Protein AF-A0A537TA65-F1 (afdb_monomer_lite)

Foldseek 3Di:
DDDDDDDDDPDPDDDPCPFKDWDDDPQFWIWMAGDCVPDVCRIDIDGDDGFDFDVVLLDDDPDDDDPVVSVVSVVVCVVVVSTDGDDDDDDPVNVVVVVVVVVVVVVVVVVVLQVLLCVLCVVQQQQLPVQFPDCPDQLNVVLLVVLLVPDLQLLVSLVSDDPPTPGDSVRSSVSSPGRSDPVSNVSD

pLDDT: mean 82.38, std 15.6, range [36.12, 97.69]

Sequence (188 aa):
MMETKRRREQRSMLPVHPDAAAIDIGATVHVAAVGPARDPQPVRSFGFEVRVVNARDAKHVPGRKTDVSDAAWLQRLHEFGLLRGSFRPQGAIAALRAYLRQRERLLDYAAAHIQHMQKALTQMNLQIHHVISDITGATGMRIIRAIVAGERDPDTLASYRDIRCHSSAETVRQALIGNYREEHLFAL

Structure (mmCIF, N/CA/C/O backbone):
data_AF-A0A537TA65-F1
#
_entry.id   AF-A0A537TA65-F1
#
loop_
_atom_site.group_PDB
_atom_site.id
_atom_site.type_symbol
_atom_site.label_atom_id
_atom_site.label_alt_id
_atom_site.label_comp_id
_atom_site.label_asym_id
_atom_site.label_entity_id
_atom_site.label_seq_id
_atom_site.pdbx_PDB_ins_code
_atom_site.Cartn_x
_atom_site.Cartn_y
_atom_site.Cartn_z
_atom_site.occupancy
_atom_site.B_iso_or_equiv
_atom_site.auth_seq_id
_atom_site.auth_comp_id
_atom_site.auth_asym_id
_atom_site.auth_atom_id
_atom_site.pdbx_PDB_model_num
ATOM 1 N N . MET A 1 1 ? -28.758 26.944 -30.317 1.00 37.81 1 MET A N 1
ATOM 2 C CA . MET A 1 1 ? -27.889 26.952 -31.513 1.00 37.81 1 MET A CA 1
ATOM 3 C C . MET A 1 1 ? -26.628 26.187 -31.134 1.00 37.81 1 MET A C 1
ATOM 5 O O . MET A 1 1 ? -25.892 26.651 -30.279 1.00 37.81 1 MET A O 1
ATOM 9 N N . MET A 1 2 ? -26.493 24.944 -31.601 1.00 36.12 2 MET A N 1
ATOM 10 C CA . MET A 1 2 ? -25.440 24.006 -31.190 1.00 36.12 2 MET A CA 1
ATOM 11 C C . MET A 1 2 ? -24.344 24.044 -32.262 1.00 36.12 2 MET A C 1
ATOM 13 O O . MET A 1 2 ? -24.599 23.667 -33.402 1.00 36.12 2 MET A O 1
ATOM 17 N N . GLU A 1 3 ? -23.162 24.563 -31.930 1.00 42.84 3 GLU A N 1
ATOM 18 C CA . GLU A 1 3 ? -22.017 24.614 -32.847 1.00 42.84 3 GLU A CA 1
ATOM 19 C C . GLU A 1 3 ? -21.351 23.238 -32.957 1.00 42.84 3 GLU A C 1
ATOM 21 O O . GLU A 1 3 ? -20.796 22.695 -31.999 1.00 42.84 3 GLU A O 1
ATOM 26 N N . THR A 1 4 ? -21.404 22.659 -34.154 1.00 47.84 4 THR A N 1
ATOM 27 C CA . THR A 1 4 ? -20.800 21.367 -34.474 1.00 47.84 4 THR A CA 1
ATOM 28 C C . THR A 1 4 ? -19.285 21.519 -34.641 1.00 47.84 4 THR A C 1
ATOM 30 O O . THR A 1 4 ? -18.796 22.222 -35.527 1.00 47.84 4 THR A O 1
ATOM 33 N N . LYS A 1 5 ? -18.518 20.830 -33.791 1.00 45.25 5 LYS A N 1
ATOM 34 C CA . LYS A 1 5 ? -17.046 20.809 -33.789 1.00 45.25 5 LYS A CA 1
ATOM 35 C C . LYS A 1 5 ? -16.511 20.282 -35.135 1.00 45.25 5 LYS A C 1
ATOM 37 O O . LYS A 1 5 ? -16.731 19.120 -35.474 1.00 45.25 5 LYS A O 1
ATOM 42 N N . ARG A 1 6 ? -15.791 21.116 -35.901 1.00 51.56 6 ARG A N 1
ATOM 43 C CA . ARG A 1 6 ? -15.151 20.729 -37.177 1.00 51.56 6 ARG A CA 1
ATOM 44 C C . ARG A 1 6 ? -14.187 19.550 -36.975 1.00 51.56 6 ARG A C 1
ATOM 46 O O . ARG A 1 6 ? -13.232 19.637 -36.203 1.00 51.56 6 ARG A O 1
ATOM 53 N N . ARG A 1 7 ? -14.437 18.452 -37.694 1.00 51.88 7 ARG A N 1
ATOM 54 C CA . ARG A 1 7 ? -13.609 17.238 -37.716 1.00 51.88 7 ARG A CA 1
ATOM 55 C C . ARG A 1 7 ? -12.316 17.537 -38.483 1.00 51.88 7 ARG A C 1
ATOM 57 O O . ARG A 1 7 ? -12.364 17.966 -39.630 1.00 51.88 7 ARG A O 1
ATOM 64 N N . ARG A 1 8 ? -11.167 17.354 -37.829 1.00 50.38 8 ARG A N 1
ATOM 65 C CA . ARG A 1 8 ? -9.830 17.574 -38.404 1.00 50.38 8 ARG A CA 1
ATOM 66 C C . ARG A 1 8 ? -9.640 16.611 -39.585 1.00 50.38 8 ARG A C 1
ATOM 68 O O . ARG A 1 8 ? -9.726 15.402 -39.378 1.00 50.38 8 ARG A O 1
ATOM 75 N N . GLU A 1 9 ? -9.423 17.129 -40.794 1.00 54.44 9 GLU A N 1
ATOM 76 C CA . GLU A 1 9 ? -9.136 16.307 -41.978 1.00 54.44 9 GLU A CA 1
ATOM 77 C C . GLU A 1 9 ? -7.911 15.422 -41.714 1.00 54.44 9 GLU A C 1
ATOM 79 O O . GLU A 1 9 ? -6.836 15.901 -41.339 1.00 54.44 9 GLU A O 1
ATOM 84 N N . GLN A 1 10 ? -8.090 14.108 -41.868 1.00 54.47 10 GLN A N 1
ATOM 85 C CA . GLN A 1 10 ? -6.997 13.144 -41.840 1.00 54.47 10 GLN A CA 1
ATOM 86 C C . GLN A 1 10 ? -6.109 13.402 -43.057 1.00 54.47 10 GLN A C 1
ATOM 88 O O . GLN A 1 10 ? -6.478 13.082 -44.183 1.00 54.47 10 GLN A O 1
ATOM 93 N N . ARG A 1 11 ? -4.926 13.982 -42.834 1.00 51.28 11 ARG A N 1
ATOM 94 C CA . ARG A 1 11 ? -3.853 13.990 -43.836 1.00 51.28 11 ARG A CA 1
ATOM 95 C C . ARG A 1 11 ? -3.598 12.548 -44.286 1.00 51.28 11 ARG A C 1
ATOM 97 O O . ARG A 1 11 ? -3.323 11.700 -43.438 1.00 51.28 11 ARG A O 1
ATOM 104 N N . SER A 1 12 ? -3.658 12.277 -45.592 1.00 54.09 12 SER A N 1
ATOM 105 C CA . SER A 1 12 ? -3.231 10.990 -46.145 1.00 54.09 12 SER A CA 1
ATOM 106 C C . SER A 1 12 ? -1.741 10.811 -45.856 1.00 54.09 12 SER A C 1
ATOM 108 O O . SER A 1 12 ? -0.901 11.521 -46.414 1.00 54.09 12 SER A O 1
ATOM 110 N N . MET A 1 13 ? -1.406 9.901 -44.946 1.00 42.19 13 MET A N 1
ATOM 111 C CA . MET A 1 13 ? -0.021 9.519 -44.705 1.00 42.19 13 MET A CA 1
ATOM 112 C C . MET A 1 13 ? 0.405 8.585 -45.836 1.00 42.19 13 MET A C 1
ATOM 114 O O . MET A 1 13 ? -0.038 7.441 -45.895 1.00 42.19 13 MET A O 1
ATOM 118 N N . LEU A 1 14 ? 1.221 9.090 -46.762 1.00 42.22 14 LEU A N 1
ATOM 119 C CA . LEU A 1 14 ? 1.875 8.244 -47.757 1.00 42.22 14 LEU A CA 1
ATOM 120 C C . LEU A 1 14 ? 2.879 7.325 -47.032 1.00 42.22 14 LEU A C 1
ATOM 122 O O . LEU A 1 14 ? 3.618 7.819 -46.174 1.00 42.22 14 LEU A O 1
ATOM 126 N N . PRO A 1 15 ? 2.922 6.014 -47.333 1.00 47.75 15 PRO A N 1
ATOM 127 C CA . PRO A 1 15 ? 3.906 5.113 -46.744 1.00 47.75 15 PRO A CA 1
ATOM 128 C C . PRO A 1 15 ? 5.322 5.571 -47.113 1.00 47.75 15 PRO A C 1
ATOM 130 O O . PRO A 1 15 ? 5.649 5.676 -48.291 1.00 47.75 15 PRO A O 1
ATOM 133 N N . VAL A 1 16 ? 6.165 5.846 -46.114 1.00 55.44 16 VAL A N 1
ATOM 134 C CA . VAL A 1 16 ? 7.563 6.273 -46.333 1.00 55.44 16 VAL A CA 1
ATOM 135 C C . VAL A 1 16 ? 8.451 5.077 -46.709 1.00 55.44 16 VAL A C 1
ATOM 137 O O . VAL A 1 16 ? 9.369 5.208 -47.513 1.00 55.44 16 VAL A O 1
ATOM 140 N N . HIS A 1 17 ? 8.131 3.894 -46.176 1.00 56.12 17 HIS A N 1
ATOM 141 C CA . HIS A 1 17 ? 8.804 2.625 -46.460 1.00 56.12 17 HIS A CA 1
ATOM 142 C C . HIS A 1 17 ? 7.743 1.539 -46.708 1.00 56.12 17 HIS A C 1
ATOM 144 O O . HIS A 1 17 ? 7.329 0.867 -45.767 1.00 56.12 17 HIS A O 1
ATOM 150 N N . PRO A 1 18 ? 7.239 1.390 -47.947 1.00 63.00 18 PRO A N 1
ATOM 151 C CA . PRO A 1 18 ? 6.112 0.498 -48.246 1.00 63.00 18 PRO A CA 1
ATOM 152 C C . PRO A 1 18 ? 6.441 -0.992 -48.078 1.00 63.00 18 PRO A C 1
ATOM 154 O O . PRO A 1 18 ? 5.534 -1.807 -47.948 1.00 63.00 18 PRO A O 1
ATOM 157 N N . ASP A 1 19 ? 7.730 -1.340 -48.067 1.00 63.56 19 ASP A N 1
ATOM 158 C CA . ASP A 1 19 ? 8.202 -2.721 -48.190 1.00 63.56 19 ASP A CA 1
ATOM 159 C C . ASP A 1 19 ? 8.887 -3.279 -46.935 1.00 63.56 19 ASP A C 1
ATOM 161 O O . ASP A 1 19 ? 9.346 -4.422 -46.954 1.00 63.56 19 ASP A O 1
ATOM 165 N N . ALA A 1 20 ? 8.978 -2.498 -45.856 1.00 61.66 20 ALA A N 1
ATOM 166 C CA . ALA A 1 20 ? 9.664 -2.918 -44.641 1.00 61.66 20 ALA A CA 1
ATOM 167 C C . ALA A 1 20 ? 9.046 -2.298 -43.387 1.00 61.66 20 ALA A C 1
ATOM 169 O O . ALA A 1 20 ? 8.711 -1.114 -43.357 1.00 61.66 20 ALA A O 1
ATOM 170 N N . ALA A 1 21 ? 8.964 -3.097 -42.326 1.00 64.19 21 ALA A N 1
ATOM 171 C CA . ALA A 1 21 ? 8.620 -2.640 -40.986 1.00 64.19 21 ALA A CA 1
ATOM 172 C C . ALA A 1 21 ? 9.654 -3.166 -39.990 1.00 64.19 21 ALA A C 1
ATOM 174 O O . ALA A 1 21 ? 10.141 -4.287 -40.136 1.00 64.19 21 ALA A O 1
ATOM 175 N N . ALA A 1 22 ? 9.974 -2.371 -38.971 1.00 64.94 22 ALA A N 1
ATOM 176 C CA . ALA A 1 22 ? 10.833 -2.799 -37.878 1.00 64.94 22 ALA A CA 1
ATOM 177 C C . ALA A 1 22 ? 10.206 -2.447 -36.529 1.00 64.94 22 ALA A C 1
ATOM 179 O O . ALA A 1 22 ? 9.602 -1.384 -36.381 1.00 64.94 22 ALA A O 1
ATOM 180 N N . ILE A 1 23 ? 10.364 -3.340 -35.555 1.00 64.31 23 ILE A N 1
ATOM 181 C CA . ILE A 1 23 ? 9.979 -3.111 -34.160 1.00 64.31 23 ILE A CA 1
ATOM 182 C C . ILE A 1 23 ? 11.187 -3.325 -33.250 1.00 64.31 23 ILE A C 1
ATOM 184 O O . ILE A 1 23 ? 11.981 -4.240 -33.473 1.00 64.31 23 ILE A O 1
ATOM 188 N N . ASP A 1 24 ? 11.315 -2.489 -32.222 1.00 69.31 24 ASP A N 1
ATOM 189 C CA . ASP A 1 24 ? 12.241 -2.728 -31.115 1.00 69.31 24 ASP A CA 1
ATOM 190 C C . ASP A 1 24 ? 11.595 -3.695 -30.113 1.00 69.31 24 ASP A C 1
ATOM 192 O O . ASP A 1 24 ? 10.456 -3.502 -29.680 1.00 69.31 24 ASP A O 1
ATOM 196 N N . ILE A 1 25 ? 12.322 -4.747 -29.746 1.00 66.19 25 ILE A N 1
ATOM 197 C CA . ILE A 1 25 ? 11.909 -5.737 -28.757 1.00 66.19 25 ILE A CA 1
ATOM 198 C C . ILE A 1 25 ? 12.800 -5.578 -27.533 1.00 66.19 25 ILE A C 1
ATOM 200 O O . ILE A 1 25 ? 13.983 -5.921 -27.538 1.00 66.19 25 ILE A O 1
ATOM 204 N N . GLY A 1 26 ? 12.200 -5.067 -26.457 1.00 60.22 26 GLY A N 1
ATOM 205 C CA . GLY A 1 26 ? 12.819 -5.026 -25.133 1.00 60.22 26 GLY A CA 1
ATOM 206 C C . GLY A 1 26 ? 14.055 -4.130 -25.022 1.00 60.22 26 GLY A C 1
ATOM 207 O O . GLY A 1 26 ? 14.772 -4.248 -24.022 1.00 60.22 26 GLY A O 1
ATOM 208 N N . ALA A 1 27 ? 14.291 -3.244 -25.998 1.00 64.06 27 ALA A N 1
ATOM 209 C CA . ALA A 1 27 ? 15.514 -2.462 -26.131 1.00 64.06 27 ALA A CA 1
ATOM 210 C C . ALA A 1 27 ? 16.767 -3.351 -26.181 1.00 64.06 27 ALA A C 1
ATOM 212 O O . ALA A 1 27 ? 17.760 -3.059 -25.518 1.00 64.06 27 ALA A O 1
ATOM 213 N N . THR A 1 28 ? 16.708 -4.480 -26.889 1.00 62.91 28 THR A N 1
ATOM 214 C CA . THR A 1 28 ? 17.860 -5.383 -27.091 1.00 62.91 28 THR A CA 1
ATOM 215 C C . THR A 1 28 ? 17.943 -5.944 -28.507 1.00 62.91 28 THR A C 1
ATOM 217 O O . THR A 1 28 ? 19.023 -6.348 -28.944 1.00 62.91 28 THR A O 1
ATOM 220 N N . VAL A 1 29 ? 16.828 -5.969 -29.238 1.00 71.19 29 VAL A N 1
ATOM 221 C CA . VAL A 1 29 ? 16.737 -6.563 -30.572 1.00 71.19 29 VAL A CA 1
ATOM 222 C C . VAL A 1 29 ? 15.818 -5.709 -31.434 1.00 71.19 29 VAL A C 1
ATOM 224 O O . VAL A 1 29 ? 14.683 -5.465 -31.042 1.00 71.19 29 VAL A O 1
ATOM 227 N N . HIS A 1 30 ? 16.258 -5.329 -32.634 1.00 71.88 30 HIS A N 1
ATOM 228 C CA . HIS A 1 30 ? 15.309 -4.917 -33.670 1.00 71.88 30 HIS A CA 1
ATOM 229 C C . HIS A 1 30 ? 14.911 -6.134 -34.490 1.00 71.88 30 HIS A C 1
ATOM 231 O O . HIS A 1 30 ? 15.767 -6.911 -34.918 1.00 71.88 30 HIS A O 1
ATOM 237 N N . VAL A 1 31 ? 13.619 -6.285 -34.744 1.00 76.50 31 VAL A N 1
ATOM 238 C CA . VAL A 1 31 ? 13.113 -7.266 -35.701 1.00 76.50 31 VAL A CA 1
ATOM 239 C C . VAL A 1 31 ? 12.604 -6.511 -36.908 1.00 76.50 31 VAL A C 1
ATOM 241 O O . VAL A 1 31 ? 11.714 -5.676 -36.768 1.00 76.50 31 VAL A O 1
ATOM 244 N N . ALA A 1 32 ? 13.180 -6.795 -38.074 1.00 80.88 32 ALA A N 1
ATOM 245 C CA . ALA A 1 32 ? 12.719 -6.256 -39.344 1.00 80.88 32 ALA A CA 1
ATOM 246 C C . ALA A 1 32 ? 11.992 -7.345 -40.133 1.00 80.88 32 ALA A C 1
ATOM 248 O O . ALA A 1 32 ? 12.423 -8.503 -40.148 1.00 80.88 32 ALA A O 1
ATOM 249 N N . ALA A 1 33 ? 10.898 -6.958 -40.783 1.00 77.94 33 ALA A N 1
ATOM 250 C CA . ALA A 1 33 ? 10.099 -7.828 -41.624 1.00 77.94 33 ALA A CA 1
ATOM 251 C C . ALA A 1 33 ? 9.898 -7.221 -43.016 1.00 77.94 33 ALA A C 1
ATOM 253 O O . ALA A 1 33 ? 9.663 -6.017 -43.150 1.00 77.94 33 ALA A O 1
ATOM 254 N N . VAL A 1 34 ? 9.957 -8.078 -44.032 1.00 81.38 34 VAL A N 1
ATOM 255 C CA . VAL A 1 34 ? 9.630 -7.777 -45.432 1.00 81.38 34 VAL A CA 1
ATOM 256 C C . VAL A 1 34 ? 8.565 -8.751 -45.939 1.00 81.38 34 VAL A C 1
ATOM 258 O O . VAL A 1 34 ? 8.240 -9.743 -45.284 1.00 81.38 34 VAL A O 1
ATOM 261 N N . GLY A 1 35 ? 8.001 -8.480 -47.118 1.00 77.69 35 GLY A N 1
ATOM 262 C CA . GLY A 1 35 ? 7.026 -9.376 -47.744 1.00 77.69 35 GLY A CA 1
ATOM 263 C C . GLY A 1 35 ? 7.585 -10.798 -47.961 1.00 77.69 35 GLY A C 1
ATOM 264 O O . GLY A 1 35 ? 8.709 -10.918 -48.446 1.00 77.69 35 GLY A O 1
ATOM 265 N N . PRO A 1 36 ? 6.816 -11.877 -47.704 1.00 77.62 36 PRO A N 1
ATOM 266 C CA . PRO A 1 36 ? 7.273 -13.268 -47.865 1.00 77.62 36 PRO A CA 1
ATOM 267 C C . PRO A 1 36 ? 7.758 -13.636 -49.273 1.00 77.62 36 PRO A C 1
ATOM 269 O O . PRO A 1 36 ? 8.545 -14.557 -49.441 1.00 77.62 36 PRO A O 1
ATOM 272 N N . ALA A 1 37 ? 7.295 -12.912 -50.294 1.00 82.38 37 ALA A N 1
ATOM 273 C CA . ALA A 1 37 ? 7.737 -13.089 -51.675 1.00 82.38 37 ALA A CA 1
ATOM 274 C C . ALA A 1 37 ? 9.107 -12.446 -51.971 1.00 82.38 37 ALA A C 1
ATOM 276 O O . ALA A 1 37 ? 9.642 -12.632 -53.060 1.00 82.38 37 ALA A O 1
ATOM 277 N N . ARG A 1 38 ? 9.648 -11.644 -51.044 1.00 78.25 38 ARG A N 1
ATOM 278 C CA . ARG A 1 38 ? 10.867 -10.848 -51.248 1.00 78.25 38 ARG A CA 1
ATOM 279 C C . ARG A 1 38 ? 12.114 -11.482 -50.639 1.00 78.25 38 ARG A C 1
ATOM 281 O O . ARG A 1 38 ? 13.199 -11.245 -51.156 1.00 78.25 38 ARG A O 1
ATOM 288 N N . ASP A 1 39 ? 11.971 -12.259 -49.568 1.00 80.31 39 ASP A N 1
ATOM 289 C CA . ASP A 1 39 ? 13.090 -12.924 -48.898 1.00 80.31 39 ASP A CA 1
ATOM 290 C C . ASP A 1 39 ? 12.637 -14.291 -48.346 1.00 80.31 39 ASP A C 1
ATOM 292 O O . ASP A 1 39 ? 11.563 -14.361 -47.739 1.00 80.31 39 ASP A O 1
ATOM 296 N N . PRO A 1 40 ? 13.416 -15.376 -48.537 1.00 80.56 40 PRO A N 1
ATOM 297 C CA . PRO A 1 40 ? 13.116 -16.693 -47.967 1.00 80.56 40 PRO A CA 1
ATOM 298 C C . PRO A 1 40 ? 13.129 -16.714 -46.428 1.00 80.56 40 PRO A C 1
ATOM 300 O O . PRO A 1 40 ? 12.514 -17.591 -45.822 1.00 80.56 40 PRO A O 1
ATOM 303 N N . GLN A 1 41 ? 13.785 -15.745 -45.786 1.00 82.88 41 GLN A N 1
ATOM 304 C CA . GLN A 1 41 ? 13.719 -15.467 -44.356 1.00 82.88 41 GLN A CA 1
ATOM 305 C C . GLN A 1 41 ? 13.119 -14.063 -44.127 1.00 82.88 41 GLN A C 1
ATOM 307 O O . GLN A 1 41 ? 13.829 -13.109 -43.800 1.00 82.88 41 GLN A O 1
ATOM 312 N N . PRO A 1 42 ? 11.788 -13.918 -44.255 1.00 81.75 42 PRO A N 1
ATOM 313 C CA . PRO A 1 42 ? 11.121 -12.616 -44.306 1.00 81.75 42 PRO A CA 1
ATOM 314 C C . PRO A 1 42 ? 11.119 -11.851 -42.981 1.00 81.75 42 PRO A C 1
ATOM 316 O O . PRO A 1 42 ? 10.775 -10.674 -42.970 1.00 81.75 42 PRO A O 1
ATOM 319 N N . VAL A 1 43 ? 11.495 -12.493 -41.870 1.00 83.88 43 VAL A N 1
ATOM 320 C CA . VAL A 1 43 ? 11.625 -11.873 -40.547 1.00 83.88 43 VAL A CA 1
ATOM 321 C C . VAL A 1 43 ? 13.020 -12.158 -40.010 1.00 83.88 43 VAL A C 1
ATOM 323 O O . VAL A 1 43 ? 13.420 -13.318 -39.892 1.00 83.88 43 VAL A O 1
ATOM 326 N N . ARG A 1 44 ? 13.761 -11.103 -39.665 1.00 81.06 44 ARG A N 1
ATOM 327 C CA . ARG A 1 44 ? 15.141 -11.206 -39.178 1.00 81.06 44 ARG A CA 1
ATOM 328 C C . ARG A 1 44 ? 15.346 -10.357 -37.933 1.00 81.06 44 ARG A C 1
ATOM 330 O O . ARG A 1 44 ? 14.870 -9.226 -37.850 1.00 81.06 44 ARG A O 1
ATOM 337 N N . SER A 1 45 ? 16.077 -10.915 -36.973 1.00 79.75 45 SER A N 1
ATOM 338 C CA . SER A 1 45 ? 16.488 -10.232 -35.748 1.00 79.75 45 SER A CA 1
ATOM 339 C C . SER A 1 45 ? 17.898 -9.673 -35.886 1.00 79.75 45 SER A C 1
ATOM 341 O O . SER A 1 45 ? 18.815 -10.389 -36.291 1.00 79.75 45 SER A O 1
ATOM 343 N N . PHE A 1 46 ? 18.080 -8.431 -35.459 1.00 76.81 46 PHE A N 1
ATOM 344 C CA . PHE A 1 46 ? 19.369 -7.761 -35.375 1.00 76.81 46 PHE A CA 1
ATOM 345 C C . PHE A 1 46 ? 19.621 -7.412 -33.910 1.00 76.81 46 PHE A C 1
ATOM 347 O O . PHE A 1 46 ? 18.881 -6.628 -33.309 1.00 76.81 46 PHE A O 1
ATOM 354 N N . GLY A 1 47 ? 20.621 -8.063 -33.316 1.00 71.06 47 GLY A N 1
ATOM 355 C CA . GLY A 1 47 ? 21.052 -7.775 -31.953 1.00 71.06 47 GLY A CA 1
ATOM 356 C C . GLY A 1 47 ? 21.901 -6.509 -31.910 1.00 71.06 47 GLY A C 1
ATOM 357 O O . GLY A 1 47 ? 22.684 -6.257 -32.825 1.00 71.06 47 GLY A O 1
ATOM 358 N N . PHE A 1 48 ? 21.770 -5.739 -30.832 1.00 72.31 48 PHE A N 1
ATOM 359 C CA . PHE A 1 48 ? 22.601 -4.564 -30.576 1.00 72.31 48 PHE A CA 1
ATOM 360 C C . PHE A 1 48 ? 23.097 -4.573 -29.134 1.00 72.31 48 PHE A C 1
ATOM 362 O O . PHE A 1 48 ? 22.398 -5.026 -28.223 1.00 72.31 48 PHE A O 1
ATOM 369 N N . GLU A 1 49 ? 24.289 -4.022 -28.905 1.00 71.12 49 GLU A N 1
ATOM 370 C CA . GLU A 1 49 ? 24.680 -3.639 -27.553 1.00 71.12 49 GLU A CA 1
ATOM 371 C C . GLU A 1 49 ? 23.873 -2.399 -27.157 1.00 71.12 49 GLU A C 1
ATOM 373 O O . GLU A 1 49 ? 24.079 -1.309 -27.690 1.00 71.12 49 GLU A O 1
ATOM 378 N N . VAL A 1 50 ? 22.942 -2.558 -26.216 1.00 74.25 50 VAL A N 1
ATOM 379 C CA . VAL A 1 50 ? 22.120 -1.441 -25.743 1.00 74.25 50 VAL A CA 1
ATOM 380 C C . VAL A 1 50 ? 22.670 -0.881 -24.444 1.00 74.25 50 VAL A C 1
ATOM 382 O O . VAL A 1 50 ? 22.698 -1.542 -23.403 1.00 74.25 50 VAL A O 1
ATOM 385 N N . ARG A 1 51 ? 23.061 0.394 -24.498 1.00 72.44 51 ARG A N 1
ATOM 386 C CA . ARG A 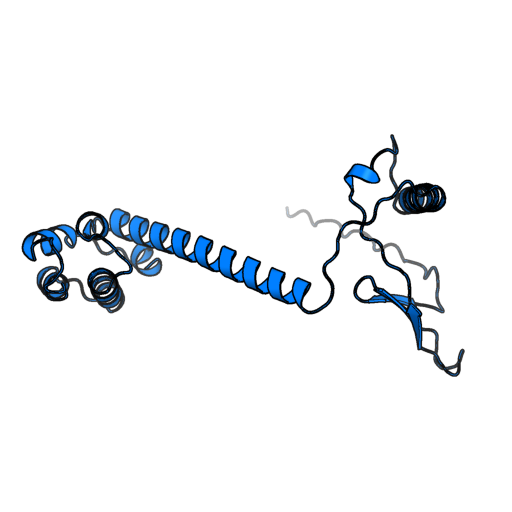1 51 ? 23.479 1.174 -23.334 1.00 72.44 51 ARG A CA 1
ATOM 387 C C . ARG A 1 51 ? 22.375 2.140 -22.937 1.00 72.44 51 ARG A C 1
ATOM 389 O O . ARG A 1 51 ? 22.048 3.067 -23.668 1.00 72.44 51 ARG A O 1
ATOM 396 N N . VAL A 1 52 ? 21.830 1.951 -21.738 1.00 78.88 52 VAL A N 1
ATOM 397 C CA . VAL A 1 52 ? 20.994 2.975 -21.103 1.00 78.88 52 VAL A CA 1
ATOM 398 C C . VAL A 1 52 ? 21.926 4.070 -20.603 1.00 78.88 52 VAL A C 1
ATOM 400 O O . VAL A 1 52 ? 22.859 3.767 -19.870 1.00 78.88 52 VAL A O 1
ATOM 403 N N . VAL A 1 53 ? 21.700 5.324 -20.975 1.00 79.50 53 VAL A N 1
ATOM 404 C CA . VAL A 1 53 ? 22.525 6.468 -20.552 1.00 79.50 53 VAL A CA 1
ATOM 405 C C . VAL A 1 53 ? 21.682 7.428 -19.723 1.00 79.50 53 VAL A C 1
ATOM 407 O O . VAL A 1 53 ? 20.470 7.531 -19.922 1.00 79.50 53 VAL A O 1
ATOM 410 N N . ASN A 1 54 ? 22.293 8.113 -18.757 1.00 80.31 54 ASN A N 1
ATOM 411 C CA . ASN A 1 54 ? 21.561 9.091 -17.963 1.00 80.31 54 ASN A CA 1
ATOM 412 C C . ASN A 1 54 ? 21.212 10.295 -18.848 1.00 80.31 54 ASN A C 1
ATOM 414 O O . ASN A 1 54 ? 22.081 10.876 -19.493 1.00 80.31 54 ASN A O 1
ATOM 418 N N . ALA A 1 55 ? 19.946 10.715 -18.845 1.00 77.00 55 ALA A N 1
A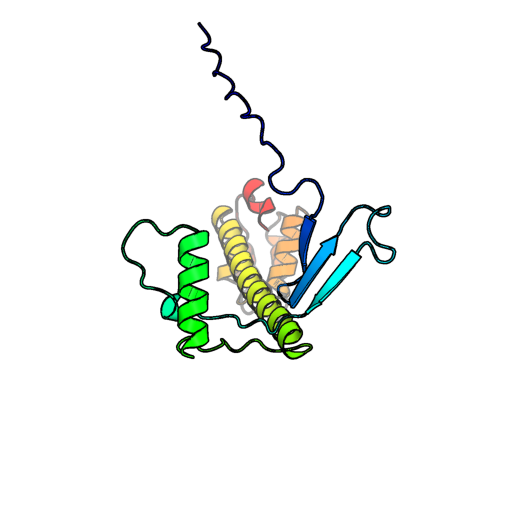TOM 419 C CA . ALA A 1 55 ? 19.504 11.872 -19.622 1.00 77.00 55 ALA A CA 1
ATOM 420 C C . ALA A 1 55 ? 20.229 13.178 -19.237 1.00 77.00 55 ALA A C 1
ATOM 422 O O . ALA A 1 55 ? 20.267 14.113 -20.033 1.00 77.00 55 ALA A O 1
ATOM 423 N N . ARG A 1 56 ? 20.799 13.261 -18.025 1.00 77.19 56 ARG A N 1
ATOM 424 C CA . ARG A 1 56 ? 21.639 14.390 -17.596 1.00 77.19 56 ARG A CA 1
ATOM 425 C C . ARG A 1 56 ? 22.969 14.444 -18.348 1.00 77.19 56 ARG A C 1
ATOM 427 O O . ARG A 1 56 ? 23.402 15.541 -18.673 1.00 77.19 56 ARG A O 1
ATOM 434 N N . ASP A 1 57 ? 23.548 13.292 -18.673 1.00 71.06 57 ASP A N 1
ATOM 435 C CA . ASP A 1 57 ? 24.851 13.186 -19.344 1.00 71.06 57 ASP A CA 1
ATOM 436 C C . ASP A 1 57 ? 24.731 13.449 -20.856 1.00 71.06 57 ASP A C 1
ATOM 438 O O . ASP A 1 57 ? 25.683 13.870 -21.501 1.00 71.06 57 ASP A O 1
ATOM 442 N N . ALA A 1 58 ? 23.537 13.239 -21.420 1.00 67.94 58 ALA A N 1
ATOM 443 C CA . ALA A 1 58 ? 23.224 13.493 -22.828 1.00 67.94 58 ALA A CA 1
ATOM 444 C C . ALA A 1 58 ? 22.607 14.881 -23.096 1.00 67.94 58 ALA A C 1
ATOM 446 O O . ALA A 1 58 ? 22.401 15.270 -24.250 1.00 67.94 58 ALA A O 1
ATOM 447 N N . LYS A 1 59 ? 22.265 15.641 -22.049 1.00 67.00 59 LYS A N 1
ATOM 448 C CA . LYS A 1 59 ? 21.703 16.988 -22.202 1.00 67.00 59 LYS A CA 1
ATOM 449 C C . LYS A 1 59 ? 22.804 17.932 -22.676 1.00 67.00 59 LYS A C 1
ATOM 451 O O . LYS A 1 59 ? 23.808 18.017 -21.990 1.00 67.00 59 LYS A O 1
ATOM 456 N N . HIS A 1 60 ? 22.587 18.607 -23.813 1.00 58.56 60 HIS A N 1
ATOM 457 C CA . HIS A 1 60 ? 22.983 19.991 -24.163 1.00 58.56 60 HIS A CA 1
ATOM 458 C C . HIS A 1 60 ? 22.934 20.203 -25.696 1.00 58.56 60 HIS A C 1
ATOM 460 O O . HIS A 1 60 ? 23.963 20.319 -26.350 1.00 58.56 60 HIS A O 1
ATOM 466 N N . VAL A 1 61 ? 21.731 20.322 -26.274 1.00 56.12 61 VAL A N 1
ATOM 467 C CA . VAL A 1 61 ? 21.553 20.947 -27.601 1.00 56.12 61 VAL A CA 1
ATOM 468 C C . VAL A 1 61 ? 20.619 22.150 -27.428 1.00 56.12 61 VAL A C 1
ATOM 470 O O . VAL A 1 61 ? 19.409 21.958 -27.291 1.00 56.12 61 VAL A O 1
ATOM 473 N N . PRO A 1 62 ? 21.145 23.386 -27.345 1.00 50.38 62 PRO A N 1
ATOM 474 C CA . PRO A 1 62 ? 20.320 24.591 -27.304 1.00 50.38 62 PRO A CA 1
ATOM 475 C C . PRO A 1 62 ? 19.509 24.734 -28.606 1.00 50.38 62 PRO A C 1
ATOM 477 O O . PRO A 1 62 ? 20.078 24.681 -29.692 1.00 50.38 62 PRO A O 1
ATOM 480 N N . GLY A 1 63 ? 18.187 24.931 -28.515 1.00 64.88 63 GLY A N 1
ATOM 481 C CA . GLY A 1 63 ? 17.306 25.154 -29.675 1.00 64.88 63 GLY A CA 1
ATOM 482 C C . GLY A 1 63 ? 16.319 24.013 -29.974 1.00 64.88 63 GLY A C 1
ATOM 483 O O . GLY A 1 63 ? 15.939 23.254 -29.085 1.00 64.88 63 GLY A O 1
ATOM 484 N N . ARG A 1 64 ? 15.839 23.935 -31.229 1.00 56.41 64 ARG A N 1
ATOM 485 C CA . ARG A 1 64 ? 14.787 23.001 -31.693 1.00 56.41 64 ARG A CA 1
ATOM 486 C C . ARG A 1 64 ? 15.280 21.547 -31.704 1.00 56.41 64 ARG A C 1
ATOM 488 O O . ARG A 1 64 ? 15.632 21.017 -32.754 1.00 56.41 64 ARG A O 1
ATOM 495 N N . LYS A 1 65 ? 15.276 20.899 -30.539 1.00 68.62 65 LYS A N 1
ATOM 496 C CA . LYS A 1 65 ? 15.486 19.454 -30.411 1.00 68.62 65 LYS A CA 1
ATOM 497 C C . LYS A 1 65 ? 14.388 18.704 -31.176 1.00 68.62 65 LYS A C 1
ATOM 499 O O . LYS A 1 65 ? 13.214 18.780 -30.827 1.00 68.62 65 LYS A O 1
ATOM 504 N N . THR A 1 66 ? 14.790 18.001 -32.225 1.00 75.38 66 THR A N 1
ATOM 505 C CA . THR A 1 66 ? 13.987 17.014 -32.965 1.00 75.38 66 THR A CA 1
ATOM 506 C C . THR A 1 66 ? 14.571 15.623 -32.734 1.00 75.38 66 THR A C 1
ATOM 508 O O . THR A 1 66 ? 15.775 15.518 -32.484 1.00 75.38 66 THR A O 1
ATOM 511 N N . ASP A 1 67 ? 13.766 14.564 -32.858 1.00 74.69 67 ASP A N 1
ATOM 512 C CA . ASP A 1 67 ? 14.237 13.178 -32.679 1.00 74.69 67 ASP A CA 1
ATOM 513 C C . ASP A 1 67 ? 15.438 12.857 -33.586 1.00 74.69 67 ASP A C 1
ATOM 515 O O . ASP A 1 67 ? 16.399 12.221 -33.160 1.00 74.69 67 ASP A O 1
ATOM 519 N N . VAL A 1 68 ? 15.445 13.399 -34.810 1.00 75.38 68 VAL A N 1
ATOM 520 C CA . VAL A 1 68 ? 16.552 13.259 -35.772 1.00 75.38 68 VAL A CA 1
ATOM 521 C C . VAL A 1 68 ? 17.828 13.942 -35.271 1.00 75.38 68 VAL A C 1
ATOM 523 O O . VAL A 1 68 ? 18.898 13.335 -35.260 1.00 75.38 68 VAL A O 1
ATOM 526 N N . SER A 1 69 ? 17.732 15.203 -34.831 1.00 73.31 69 SER A N 1
ATOM 527 C CA . SER A 1 69 ? 18.894 15.934 -34.304 1.00 73.31 69 SER A CA 1
ATOM 528 C C . SER A 1 69 ? 19.427 15.339 -32.997 1.00 73.31 69 SER A C 1
ATOM 530 O O . SER A 1 69 ? 20.628 15.395 -32.751 1.00 73.31 69 SER A O 1
ATOM 532 N N . ASP A 1 70 ? 18.554 14.750 -32.173 1.00 75.75 70 ASP A N 1
ATOM 533 C CA . ASP A 1 70 ? 18.946 14.110 -30.917 1.00 75.75 70 ASP A CA 1
ATOM 534 C C . ASP A 1 70 ? 19.674 12.787 -31.167 1.00 75.75 70 ASP A C 1
ATOM 536 O O . ASP A 1 70 ? 20.707 12.534 -30.554 1.00 75.75 70 ASP A O 1
ATOM 540 N N . ALA A 1 71 ? 19.201 11.980 -32.122 1.00 76.88 71 ALA A N 1
ATOM 541 C CA . ALA A 1 71 ? 19.877 10.750 -32.526 1.00 76.88 71 ALA A CA 1
ATOM 542 C C . ALA A 1 71 ? 21.288 11.026 -33.074 1.00 76.88 71 ALA A C 1
ATOM 544 O O . ALA A 1 71 ? 22.245 10.362 -32.676 1.00 76.88 71 ALA A O 1
ATOM 545 N N . ALA A 1 72 ? 21.435 12.046 -33.929 1.00 76.44 72 ALA A N 1
ATOM 546 C CA . ALA A 1 72 ? 22.740 12.459 -34.450 1.00 76.44 72 ALA A CA 1
ATOM 547 C C . ALA A 1 72 ? 23.684 12.943 -33.332 1.00 76.44 72 ALA A C 1
ATOM 549 O O . ALA A 1 72 ? 24.873 12.625 -33.328 1.00 76.44 72 ALA A O 1
ATOM 550 N N . TRP A 1 73 ? 23.153 13.683 -32.355 1.00 78.06 73 TRP A N 1
ATOM 551 C CA . TRP A 1 73 ? 23.918 14.140 -31.196 1.00 78.06 73 TRP A CA 1
ATOM 552 C C . TRP A 1 73 ? 24.366 12.982 -30.294 1.00 78.06 73 TRP A C 1
ATOM 554 O O . TRP A 1 73 ? 25.541 12.897 -29.938 1.00 78.06 73 TRP A O 1
ATOM 564 N N . LEU A 1 74 ? 23.461 12.055 -29.974 1.00 78.19 74 LEU A N 1
ATOM 565 C CA . LEU A 1 74 ? 23.761 10.863 -29.178 1.00 78.19 74 LEU A CA 1
ATOM 566 C C . LEU A 1 74 ? 24.792 9.958 -29.859 1.00 78.19 74 LEU A C 1
ATOM 568 O O . LEU A 1 74 ? 25.690 9.462 -29.179 1.00 78.19 74 LEU A O 1
ATOM 572 N N . GLN A 1 75 ? 24.709 9.779 -31.184 1.00 82.81 75 GLN A N 1
ATOM 573 C CA . GLN A 1 75 ? 25.711 9.029 -31.948 1.00 82.81 75 GLN A CA 1
ATOM 574 C C . GLN A 1 75 ? 27.094 9.668 -31.799 1.00 82.81 75 GLN A C 1
ATOM 576 O O . GLN A 1 75 ? 28.047 8.967 -31.463 1.00 82.81 75 GLN A O 1
ATOM 581 N N . ARG A 1 76 ? 27.192 10.993 -31.954 1.00 75.81 76 ARG A N 1
ATOM 582 C CA . ARG A 1 76 ? 28.460 11.716 -31.816 1.00 75.81 76 ARG A CA 1
ATOM 583 C C . ARG A 1 76 ? 29.036 11.597 -30.406 1.00 75.81 76 ARG A C 1
ATOM 585 O O . ARG A 1 76 ? 30.223 11.334 -30.245 1.00 75.81 76 ARG A O 1
ATOM 592 N N . LEU A 1 77 ? 28.207 11.750 -29.372 1.00 77.44 77 LEU A N 1
ATOM 593 C CA . LEU A 1 77 ? 28.652 11.559 -27.989 1.00 77.44 77 LEU A CA 1
ATOM 594 C C . LEU A 1 77 ? 29.127 10.123 -27.727 1.00 77.44 77 LEU A C 1
ATOM 596 O O . LEU A 1 77 ? 30.086 9.921 -26.981 1.00 77.44 77 LEU A O 1
ATOM 600 N N . HIS A 1 78 ? 28.472 9.128 -28.327 1.00 76.06 78 HIS A N 1
ATOM 601 C CA . HIS A 1 78 ? 28.867 7.729 -28.200 1.00 76.06 78 HIS A CA 1
ATOM 602 C C . HIS A 1 78 ? 30.204 7.436 -28.895 1.00 76.06 78 HIS A C 1
ATOM 604 O O . HIS A 1 78 ? 31.055 6.781 -28.298 1.00 76.06 78 HIS A O 1
ATOM 610 N N . GLU A 1 79 ? 30.409 7.968 -30.103 1.00 76.88 79 GLU A N 1
ATOM 611 C CA . GLU A 1 79 ? 31.645 7.830 -30.887 1.00 76.88 79 GLU A CA 1
ATOM 612 C C . GLU A 1 79 ? 32.871 8.351 -30.125 1.00 76.88 79 GLU A C 1
ATOM 614 O O . GLU A 1 79 ? 33.908 7.694 -30.089 1.00 76.88 79 GLU A O 1
ATOM 619 N N . PHE A 1 80 ? 32.728 9.482 -29.429 1.00 76.69 80 PHE A N 1
ATOM 620 C CA . PHE A 1 80 ? 33.790 10.051 -28.594 1.00 76.69 80 PHE A CA 1
ATOM 621 C C . PHE A 1 80 ? 33.866 9.457 -27.175 1.00 76.69 80 PHE A C 1
ATOM 623 O O . PHE A 1 80 ? 34.633 9.944 -26.347 1.00 76.69 80 PHE A O 1
ATOM 630 N N . GLY A 1 81 ? 33.070 8.429 -26.855 1.00 76.38 81 GLY A N 1
ATOM 631 C CA . GLY A 1 81 ? 33.080 7.781 -25.538 1.00 76.38 81 GLY A CA 1
ATOM 632 C C . GLY A 1 81 ? 32.569 8.660 -24.388 1.00 76.38 81 GLY A C 1
ATOM 633 O O . GLY A 1 81 ? 32.797 8.344 -23.221 1.00 76.38 81 GLY A O 1
ATOM 634 N N . LEU A 1 82 ? 31.860 9.750 -24.696 1.00 77.44 82 LEU A N 1
ATOM 635 C CA . LEU A 1 82 ? 31.356 10.723 -23.719 1.00 77.44 82 LEU A CA 1
ATOM 636 C C . LEU A 1 82 ? 30.082 10.250 -23.002 1.00 77.44 82 LEU A C 1
ATOM 638 O O . LEU A 1 82 ? 29.653 10.860 -22.025 1.00 77.44 82 LEU A O 1
ATOM 642 N N . LEU A 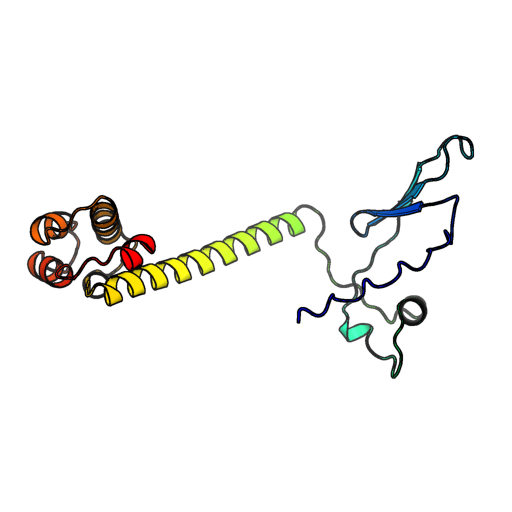1 83 ? 29.479 9.150 -23.460 1.00 75.75 83 LEU A N 1
ATOM 643 C CA . LEU A 1 83 ? 28.325 8.528 -22.818 1.00 75.75 83 LEU A CA 1
ATOM 644 C C . LEU A 1 83 ? 28.750 7.383 -21.896 1.00 75.75 83 LEU A C 1
ATOM 646 O O . LEU A 1 83 ? 29.204 6.328 -22.348 1.00 75.75 83 LEU A O 1
ATOM 650 N N . ARG A 1 84 ? 28.508 7.547 -20.593 1.00 78.50 84 ARG A N 1
ATOM 651 C CA . ARG A 1 84 ? 28.648 6.461 -19.618 1.00 78.50 84 ARG A CA 1
ATOM 652 C C . ARG A 1 84 ? 27.359 5.639 -19.554 1.00 78.50 84 ARG A C 1
ATOM 654 O O . ARG A 1 84 ? 26.278 6.159 -19.278 1.00 78.50 84 ARG A O 1
ATOM 661 N N . GLY A 1 85 ? 27.487 4.330 -19.763 1.00 79.00 85 GLY A N 1
ATOM 662 C CA . GLY A 1 85 ? 26.390 3.389 -19.551 1.00 79.00 85 GLY A CA 1
ATOM 663 C C . GLY A 1 85 ? 25.950 3.378 -18.085 1.00 79.00 85 GLY A C 1
ATOM 664 O O . GLY A 1 85 ? 26.763 3.219 -17.176 1.00 79.00 85 GLY A O 1
ATOM 665 N N . SER A 1 86 ? 24.654 3.539 -17.855 1.00 81.06 86 SER A N 1
ATOM 666 C CA . SER A 1 86 ? 24.016 3.330 -16.561 1.00 81.06 86 SER A CA 1
ATOM 667 C C . SER A 1 86 ? 24.028 1.847 -16.217 1.00 81.06 86 SER A C 1
ATOM 669 O O . SER A 1 86 ? 23.783 0.992 -17.071 1.00 81.06 86 SER A O 1
ATOM 671 N N . PHE A 1 87 ? 24.269 1.534 -14.945 1.00 81.81 87 PHE A N 1
ATOM 672 C CA . PHE A 1 87 ? 24.220 0.157 -14.475 1.00 81.81 87 PHE A CA 1
ATOM 673 C C . PHE A 1 87 ? 22.805 -0.410 -14.627 1.00 81.81 87 PHE A C 1
ATOM 675 O O . PHE A 1 87 ? 21.863 0.032 -13.961 1.00 81.81 87 PHE A O 1
ATOM 682 N N . ARG A 1 88 ? 22.672 -1.432 -15.475 1.00 78.25 88 ARG A N 1
ATOM 683 C CA . ARG A 1 88 ? 21.450 -2.218 -15.615 1.00 78.25 88 ARG A CA 1
ATOM 684 C C . ARG A 1 88 ? 21.708 -3.621 -15.063 1.00 78.25 88 ARG A C 1
ATOM 686 O O . ARG A 1 88 ? 22.484 -4.364 -15.660 1.00 78.25 88 ARG A O 1
ATOM 693 N N . PRO A 1 89 ? 21.088 -4.000 -13.934 1.00 79.88 89 PRO A N 1
ATOM 694 C CA . PRO A 1 89 ? 21.226 -5.353 -13.414 1.00 79.88 89 PRO A CA 1
ATOM 695 C C . PRO A 1 89 ? 20.657 -6.350 -14.428 1.00 79.88 89 PRO A C 1
ATOM 697 O O . PRO A 1 89 ? 19.593 -6.110 -15.001 1.00 79.88 89 PRO A O 1
ATOM 700 N N . GLN A 1 90 ? 21.360 -7.457 -14.650 1.00 79.69 90 GLN A N 1
ATOM 701 C CA . GLN A 1 90 ? 20.923 -8.510 -15.565 1.00 79.69 90 GLN A CA 1
ATOM 702 C C . GLN A 1 90 ? 20.135 -9.601 -14.825 1.00 79.69 90 GLN A C 1
ATOM 704 O O . GLN A 1 90 ? 20.344 -9.838 -13.631 1.00 79.69 90 GLN A O 1
ATOM 709 N N . GLY A 1 91 ? 19.223 -10.260 -15.549 1.00 80.88 91 GLY A N 1
ATOM 710 C CA . GLY A 1 91 ? 18.534 -11.482 -15.124 1.00 80.88 91 GLY A CA 1
ATOM 711 C C . GLY A 1 91 ? 17.929 -11.416 -13.717 1.00 80.88 91 GLY A C 1
ATOM 712 O O . GLY A 1 91 ? 17.084 -10.567 -13.420 1.00 80.88 91 GLY A O 1
ATOM 713 N N . ALA A 1 92 ? 18.383 -12.317 -12.843 1.00 86.12 92 ALA A N 1
ATOM 714 C CA . ALA A 1 92 ? 17.840 -12.517 -11.501 1.00 86.12 92 ALA A CA 1
ATOM 715 C C . ALA A 1 92 ? 17.871 -11.257 -10.616 1.00 86.12 92 ALA A C 1
ATOM 717 O O . ALA A 1 92 ? 16.944 -11.034 -9.840 1.00 86.12 92 ALA A O 1
ATOM 718 N N . ILE A 1 93 ? 18.881 -10.388 -10.752 1.00 87.81 93 ILE A N 1
ATOM 719 C CA . ILE A 1 93 ? 18.987 -9.172 -9.925 1.00 87.81 93 ILE A CA 1
ATOM 720 C C . ILE A 1 93 ? 17.915 -8.148 -10.322 1.00 87.81 93 ILE A C 1
ATOM 722 O O . ILE A 1 93 ? 17.364 -7.459 -9.461 1.00 87.81 93 ILE A O 1
ATOM 726 N N . ALA A 1 94 ? 17.582 -8.047 -11.614 1.00 85.81 94 ALA A N 1
ATOM 727 C CA . ALA A 1 94 ? 16.500 -7.176 -12.072 1.00 85.81 94 ALA A CA 1
ATOM 728 C C . ALA A 1 94 ? 15.143 -7.649 -11.535 1.00 85.81 94 ALA A C 1
ATOM 730 O O . ALA A 1 94 ? 14.373 -6.832 -11.025 1.00 85.81 94 ALA A O 1
ATOM 731 N N . ALA A 1 95 ? 14.894 -8.962 -11.589 1.00 88.44 95 ALA A N 1
ATOM 732 C CA . ALA A 1 95 ? 13.693 -9.578 -11.032 1.00 88.44 95 ALA A CA 1
ATOM 733 C C . ALA A 1 95 ? 13.602 -9.367 -9.511 1.00 88.44 95 ALA A C 1
ATOM 735 O O . ALA A 1 95 ? 12.592 -8.868 -9.019 1.00 88.44 95 ALA A O 1
ATOM 736 N N . LEU A 1 96 ? 14.686 -9.623 -8.769 1.00 94.00 96 LEU A N 1
ATOM 737 C CA . LEU A 1 96 ? 14.748 -9.374 -7.327 1.00 94.00 96 LEU A CA 1
ATOM 738 C C . LEU A 1 96 ? 14.437 -7.910 -6.986 1.00 94.00 96 LEU A C 1
ATOM 740 O O . LEU A 1 96 ? 13.624 -7.636 -6.108 1.00 94.00 96 LEU A O 1
ATOM 744 N N . ARG A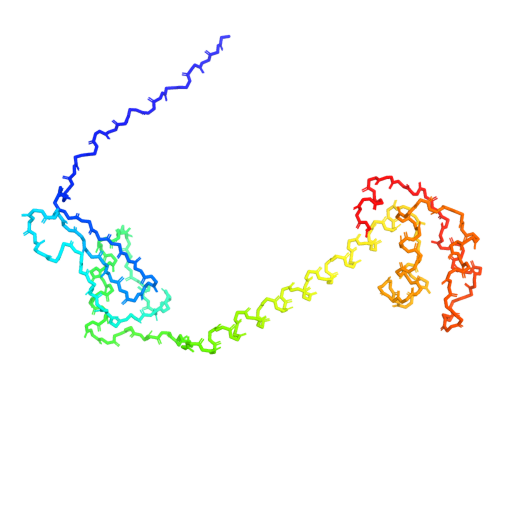 1 97 ? 15.025 -6.948 -7.711 1.00 93.00 97 ARG A N 1
ATOM 745 C CA . ARG A 1 97 ? 14.730 -5.518 -7.513 1.00 93.00 97 ARG A CA 1
ATOM 746 C C . ARG A 1 97 ? 13.286 -5.151 -7.844 1.00 93.00 97 ARG A C 1
ATOM 748 O O . ARG A 1 97 ? 12.783 -4.171 -7.300 1.00 93.00 97 ARG A O 1
ATOM 755 N N . ALA A 1 98 ? 12.629 -5.862 -8.756 1.00 91.69 98 ALA A N 1
ATOM 756 C CA . ALA A 1 98 ? 11.204 -5.667 -9.008 1.00 91.69 98 ALA A CA 1
ATOM 757 C C . ALA A 1 98 ? 10.372 -6.150 -7.809 1.00 91.69 98 ALA A C 1
ATOM 759 O O . ALA A 1 98 ? 9.532 -5.392 -7.325 1.00 91.69 98 ALA A O 1
ATOM 760 N N . TYR A 1 99 ? 10.678 -7.334 -7.267 1.00 96.19 99 TYR A N 1
ATOM 761 C CA . TYR A 1 99 ? 10.005 -7.864 -6.077 1.00 96.19 99 TYR A CA 1
ATOM 762 C C . TYR A 1 99 ? 10.214 -6.994 -4.838 1.00 96.19 99 TYR A C 1
ATOM 764 O O . TYR A 1 99 ? 9.252 -6.688 -4.140 1.00 96.19 99 TYR A O 1
ATOM 772 N N . LEU A 1 100 ? 11.440 -6.529 -4.584 1.00 96.62 100 LEU A N 1
ATOM 773 C CA . LEU A 1 100 ? 11.725 -5.656 -3.441 1.00 96.62 100 LEU A CA 1
ATOM 774 C C . LEU A 1 100 ? 10.963 -4.327 -3.537 1.00 96.62 100 LEU A C 1
ATOM 776 O O . LEU A 1 100 ? 10.342 -3.917 -2.562 1.00 96.62 100 LEU A O 1
ATOM 780 N N . ARG A 1 101 ? 10.915 -3.709 -4.726 1.00 95.81 101 ARG A N 1
ATOM 781 C CA . ARG A 1 101 ? 10.115 -2.493 -4.964 1.00 95.81 101 ARG A CA 1
ATOM 782 C C . ARG A 1 101 ? 8.613 -2.737 -4.855 1.00 95.81 101 ARG A C 1
ATOM 784 O O . ARG A 1 101 ? 7.862 -1.847 -4.474 1.00 95.81 101 ARG A O 1
ATOM 791 N N . GLN A 1 102 ? 8.135 -3.919 -5.235 1.00 97.00 102 GLN A N 1
ATOM 792 C CA . GLN A 1 102 ? 6.735 -4.278 -5.028 1.00 97.00 102 GLN A CA 1
ATOM 793 C C . GLN A 1 102 ? 6.423 -4.433 -3.540 1.00 97.00 102 GLN A C 1
ATOM 795 O O . GLN A 1 102 ? 5.420 -3.897 -3.085 1.00 97.00 102 GLN A O 1
ATOM 800 N N . ARG A 1 103 ? 7.293 -5.106 -2.782 1.00 96.81 103 ARG A N 1
ATOM 801 C CA . ARG A 1 103 ? 7.151 -5.247 -1.332 1.00 96.81 103 ARG A CA 1
ATOM 802 C C . ARG A 1 103 ? 7.133 -3.890 -0.631 1.00 96.81 103 ARG A C 1
ATOM 804 O O . ARG A 1 103 ? 6.273 -3.677 0.210 1.00 96.81 103 ARG A O 1
ATOM 811 N N . GLU A 1 104 ? 8.053 -2.994 -0.979 1.00 96.75 104 GLU A N 1
ATOM 812 C CA . GLU A 1 104 ? 8.100 -1.626 -0.443 1.00 96.75 104 GLU A CA 1
ATOM 813 C C . GLU A 1 104 ? 6.775 -0.892 -0.680 1.00 96.75 104 GLU A C 1
ATOM 815 O O . GLU A 1 104 ? 6.140 -0.454 0.273 1.00 96.75 104 GLU A O 1
ATOM 820 N N . ARG A 1 105 ? 6.264 -0.910 -1.919 1.00 96.12 105 ARG A N 1
ATOM 821 C CA . ARG A 1 105 ? 4.955 -0.316 -2.239 1.00 96.12 105 ARG A CA 1
ATOM 822 C C . ARG A 1 105 ? 3.801 -0.928 -1.451 1.00 96.12 105 ARG A C 1
ATOM 824 O O . ARG A 1 105 ? 2.904 -0.206 -1.040 1.00 96.12 105 ARG A O 1
ATOM 831 N N . LEU A 1 106 ? 3.797 -2.246 -1.245 1.00 96.50 106 LEU A N 1
ATOM 832 C CA . LEU A 1 106 ? 2.755 -2.900 -0.448 1.00 96.50 106 LEU A CA 1
ATOM 833 C C . LEU A 1 106 ? 2.787 -2.449 1.016 1.00 96.50 106 LEU A C 1
ATOM 835 O O . LEU A 1 106 ? 1.727 -2.315 1.620 1.00 96.50 106 LEU A O 1
ATOM 839 N N . LEU A 1 107 ? 3.972 -2.190 1.574 1.00 94.19 107 LEU A N 1
ATOM 840 C CA . LEU A 1 107 ? 4.099 -1.634 2.922 1.00 94.19 107 LEU A CA 1
ATOM 841 C C . LEU A 1 107 ? 3.582 -0.193 2.984 1.00 94.19 107 LEU A C 1
ATOM 843 O O . LEU A 1 107 ? 2.808 0.123 3.886 1.00 94.19 107 LEU A O 1
ATOM 847 N N . ASP A 1 108 ? 3.933 0.642 2.004 1.00 94.31 108 ASP A N 1
ATOM 848 C CA . ASP A 1 108 ? 3.432 2.019 1.920 1.00 94.31 108 ASP A CA 1
ATOM 849 C C . ASP A 1 108 ? 1.903 2.053 1.787 1.00 94.31 108 ASP A C 1
ATOM 851 O O . ASP A 1 108 ? 1.221 2.824 2.466 1.00 94.31 108 ASP A O 1
ATOM 855 N N . TYR A 1 109 ? 1.340 1.175 0.951 1.00 96.00 109 TYR A N 1
ATOM 856 C CA . TYR A 1 109 ? -0.108 1.050 0.791 1.00 96.00 109 TYR A CA 1
ATOM 857 C C . TYR A 1 109 ? -0.782 0.554 2.063 1.00 96.00 109 TYR A C 1
ATOM 859 O O . TYR A 1 109 ? -1.805 1.110 2.452 1.00 96.00 109 TYR A O 1
ATOM 867 N N . ALA A 1 110 ? -0.213 -0.443 2.746 1.00 94.25 110 ALA A N 1
ATOM 868 C CA . ALA A 1 110 ? -0.750 -0.914 4.017 1.00 94.25 110 ALA A CA 1
ATOM 869 C C . ALA A 1 110 ? -0.816 0.223 5.050 1.00 94.25 110 ALA A C 1
ATOM 871 O O . ALA A 1 110 ? -1.862 0.426 5.662 1.00 94.25 110 ALA A O 1
ATOM 872 N N . ALA A 1 111 ? 0.251 1.017 5.186 1.00 93.12 111 ALA A N 1
ATOM 873 C CA . ALA A 1 111 ? 0.268 2.167 6.089 1.00 93.12 111 ALA A CA 1
ATOM 874 C C . ALA A 1 111 ? -0.802 3.213 5.724 1.00 93.12 111 ALA A C 1
ATOM 876 O O . ALA A 1 111 ? -1.536 3.679 6.598 1.00 93.12 111 ALA A O 1
ATOM 877 N N . ALA A 1 112 ? -0.943 3.538 4.435 1.00 96.25 112 ALA A N 1
ATOM 878 C CA . ALA A 1 112 ? -1.975 4.459 3.963 1.00 96.25 112 ALA A CA 1
ATOM 879 C C . ALA A 1 112 ? -3.396 3.933 4.242 1.00 96.25 112 ALA A C 1
ATOM 881 O O . ALA A 1 112 ? -4.260 4.683 4.694 1.00 96.25 112 ALA A O 1
ATOM 882 N N . HIS A 1 113 ? -3.643 2.636 4.041 1.00 95.19 113 HIS A N 1
ATOM 883 C CA . HIS A 1 113 ? -4.938 2.021 4.338 1.00 95.19 113 HIS A CA 1
ATOM 884 C C . HIS A 1 113 ? -5.266 2.035 5.834 1.00 95.19 113 HIS A C 1
ATOM 886 O O . HIS A 1 113 ? -6.410 2.304 6.194 1.00 95.19 113 HIS A O 1
ATOM 892 N N . ILE A 1 114 ? -4.278 1.845 6.713 1.00 95.19 114 ILE A N 1
ATOM 893 C CA . ILE A 1 114 ? -4.468 1.988 8.165 1.00 95.19 114 ILE A CA 1
ATOM 894 C C . ILE A 1 114 ? -4.925 3.407 8.516 1.00 95.19 114 ILE A C 1
ATOM 896 O O . ILE A 1 114 ? -5.893 3.575 9.258 1.00 95.19 114 ILE A O 1
ATOM 900 N N . GLN A 1 115 ? -4.284 4.426 7.941 1.00 95.56 115 GLN A N 1
ATOM 901 C CA . GLN A 1 115 ? -4.672 5.823 8.155 1.00 95.56 115 GLN A CA 1
ATOM 902 C C . GLN A 1 115 ? -6.078 6.121 7.620 1.00 95.56 115 GLN A C 1
ATOM 904 O O . GLN A 1 115 ? -6.837 6.859 8.248 1.00 95.56 115 GLN A O 1
ATOM 909 N N . HIS A 1 116 ? -6.455 5.536 6.481 1.00 95.81 116 HIS A N 1
ATOM 910 C CA . HIS A 1 116 ? -7.807 5.672 5.938 1.00 95.81 116 HIS A CA 1
ATOM 911 C C . HIS A 1 116 ? -8.864 5.033 6.846 1.00 95.81 116 HIS A C 1
ATOM 913 O O . HIS A 1 116 ? -9.879 5.677 7.108 1.00 95.81 116 HIS A O 1
ATOM 919 N N . MET A 1 117 ? -8.604 3.838 7.391 1.00 96.12 117 MET A N 1
ATOM 920 C CA . MET A 1 117 ? -9.497 3.211 8.371 1.00 96.12 117 MET A CA 1
ATOM 921 C C . MET A 1 117 ? -9.647 4.082 9.621 1.00 96.12 117 MET A C 1
ATOM 923 O O . MET A 1 117 ? -10.763 4.365 10.046 1.00 96.12 117 MET A O 1
ATOM 927 N N . GLN A 1 118 ? -8.538 4.570 10.187 1.00 96.88 118 GLN A N 1
ATOM 928 C CA . GLN A 1 118 ? -8.562 5.470 11.347 1.00 96.88 118 GLN A CA 1
ATOM 929 C C . GLN A 1 118 ? -9.382 6.732 11.063 1.00 96.88 118 GLN A C 1
ATOM 931 O O . GLN A 1 118 ? -10.244 7.100 11.854 1.00 96.88 118 GLN A O 1
ATOM 936 N N . LYS A 1 119 ? -9.184 7.350 9.893 1.00 97.56 119 LYS A N 1
ATOM 937 C CA . LYS A 1 119 ? -9.964 8.512 9.460 1.00 97.56 119 LYS A CA 1
ATOM 938 C C . LYS A 1 119 ? -11.460 8.199 9.378 1.00 97.56 119 LYS A C 1
ATOM 940 O O . LYS A 1 119 ? -12.257 8.989 9.880 1.00 97.56 119 LYS A O 1
ATOM 945 N N . ALA A 1 120 ? -11.840 7.072 8.778 1.00 97.62 120 ALA A N 1
ATOM 946 C CA . ALA A 1 120 ? -13.236 6.651 8.680 1.00 97.62 120 ALA A CA 1
ATOM 947 C C . ALA A 1 120 ? -13.865 6.444 10.068 1.00 97.62 120 ALA A C 1
ATOM 949 O O . ALA A 1 120 ? -14.961 6.941 10.329 1.00 97.62 120 ALA A O 1
ATOM 950 N N . LEU A 1 121 ? -13.138 5.797 10.987 1.00 97.38 121 LEU A N 1
ATOM 951 C CA . LEU A 1 121 ? -13.551 5.639 12.383 1.00 97.38 121 LEU A CA 1
ATOM 952 C C . LEU A 1 121 ? -13.775 7.003 13.056 1.00 97.38 121 LEU A C 1
ATOM 954 O O . LEU A 1 121 ? -14.855 7.239 13.595 1.00 97.38 121 LEU A O 1
ATOM 958 N N . THR A 1 122 ? -12.829 7.941 12.942 1.00 97.31 122 THR A N 1
ATOM 959 C CA . THR A 1 122 ? -12.971 9.301 13.492 1.00 97.31 122 THR A CA 1
ATOM 960 C C . THR A 1 122 ? -14.186 10.033 12.923 1.00 97.31 122 THR A C 1
ATOM 962 O O . THR A 1 122 ? -14.928 10.666 13.672 1.00 97.31 122 THR A O 1
ATOM 965 N N . GLN A 1 123 ? -14.434 9.933 11.613 1.00 97.56 123 GLN A N 1
ATOM 966 C CA . GLN A 1 123 ? -15.585 10.575 10.965 1.00 97.56 123 GLN A CA 1
ATOM 967 C C . GLN A 1 123 ? -16.935 9.985 11.411 1.00 97.56 123 GLN A C 1
ATOM 969 O O . GLN A 1 123 ? -17.951 10.683 11.379 1.00 97.56 123 GLN A O 1
ATOM 974 N N . MET A 1 124 ? -16.943 8.734 11.879 1.00 97.31 124 MET A N 1
ATOM 975 C CA . MET A 1 124 ? -18.105 8.089 12.500 1.00 97.31 124 MET A CA 1
ATOM 976 C C . MET A 1 124 ? -18.210 8.318 14.015 1.00 97.31 124 MET A C 1
ATOM 978 O O . MET A 1 124 ? -19.112 7.775 14.652 1.00 97.31 124 MET A O 1
ATOM 982 N N . ASN A 1 125 ? -17.312 9.123 14.594 1.00 97.50 125 ASN A N 1
ATOM 983 C CA . ASN A 1 125 ? -17.141 9.310 16.036 1.00 97.50 125 ASN A CA 1
ATOM 984 C C . ASN A 1 125 ? -16.739 8.029 16.801 1.00 97.50 125 ASN A C 1
ATOM 986 O O . ASN A 1 125 ? -17.012 7.897 17.987 1.00 97.50 125 ASN A O 1
ATOM 990 N N . LEU A 1 126 ? -16.060 7.089 16.140 1.00 97.19 126 LEU A N 1
ATOM 991 C CA . LEU A 1 126 ? -15.519 5.876 16.753 1.00 97.19 126 LEU A CA 1
ATOM 992 C C . LEU A 1 126 ? -14.044 6.098 17.116 1.00 97.19 126 LEU A C 1
ATOM 994 O O . LEU A 1 126 ? -13.156 6.096 16.263 1.00 97.19 126 LEU A O 1
ATOM 998 N N . GLN A 1 127 ? -13.762 6.270 18.404 1.00 96.31 127 GLN A N 1
ATOM 999 C CA . GLN A 1 127 ? -12.429 6.601 18.925 1.00 96.31 127 GLN A CA 1
ATOM 1000 C C . GLN A 1 127 ? -11.602 5.359 19.296 1.00 96.31 127 GLN A C 1
ATOM 1002 O O . GLN A 1 127 ? -10.587 5.457 19.984 1.00 96.31 127 GLN A O 1
ATOM 1007 N N . ILE A 1 128 ? -12.020 4.169 18.849 1.00 95.25 128 ILE A N 1
ATOM 1008 C CA . ILE A 1 128 ? -11.402 2.893 19.240 1.00 95.25 128 ILE A CA 1
ATOM 1009 C C . ILE A 1 128 ? -9.894 2.849 18.960 1.00 95.25 128 ILE A C 1
ATOM 1011 O O . ILE A 1 128 ? -9.133 2.340 19.777 1.00 95.25 128 ILE A O 1
ATOM 1015 N N . HIS A 1 129 ? -9.445 3.453 17.859 1.00 95.00 129 HIS A N 1
ATOM 1016 C CA . HIS A 1 129 ? -8.039 3.507 17.456 1.00 95.00 129 HIS A CA 1
ATOM 1017 C C . HIS A 1 129 ? -7.154 4.409 18.343 1.00 95.00 129 HIS A C 1
ATOM 1019 O O . HIS A 1 129 ? -5.935 4.361 18.212 1.00 95.00 129 HIS A O 1
ATOM 1025 N N . HIS A 1 130 ? -7.738 5.197 19.253 1.00 94.94 130 HIS A N 1
ATOM 1026 C CA . HIS A 1 130 ? -7.016 5.890 20.329 1.00 94.94 130 HIS A CA 1
ATOM 1027 C C . HIS A 1 130 ? -6.959 5.077 21.629 1.00 94.94 130 HIS A C 1
ATOM 1029 O O . HIS A 1 130 ? -6.123 5.346 22.488 1.00 94.94 130 HIS A O 1
ATOM 1035 N N . VAL A 1 131 ? -7.850 4.094 21.785 1.00 94.44 131 VAL A N 1
ATOM 1036 C CA . VAL A 1 131 ? -7.974 3.278 23.001 1.00 94.44 131 VAL A CA 1
ATOM 1037 C C . VAL A 1 131 ? -7.180 1.979 22.905 1.00 94.44 131 VAL A C 1
ATOM 1039 O O . VAL A 1 131 ? -6.706 1.483 23.926 1.00 94.44 131 VAL A O 1
ATOM 1042 N N . ILE A 1 132 ? -7.014 1.411 21.711 1.00 93.62 132 ILE A N 1
ATOM 1043 C CA . ILE A 1 132 ? -6.183 0.218 21.499 1.00 93.62 132 ILE A CA 1
ATOM 1044 C C . ILE A 1 132 ? -4.840 0.587 20.871 1.00 93.62 132 ILE A C 1
ATOM 1046 O O . ILE A 1 132 ? -4.747 1.522 20.085 1.00 93.62 132 ILE A O 1
ATOM 1050 N N . SER A 1 133 ? -3.798 -0.174 21.205 1.00 91.81 133 SER A N 1
ATOM 1051 C CA . SER A 1 133 ? -2.430 0.075 20.734 1.00 91.81 133 SER A CA 1
ATOM 1052 C C . SER A 1 133 ? -2.236 -0.167 19.236 1.00 91.81 133 SER A C 1
ATOM 1054 O O . SER A 1 133 ? -1.380 0.464 18.624 1.00 91.81 133 SER A O 1
ATOM 1056 N N . ASP A 1 134 ? -3.008 -1.084 18.651 1.00 92.38 134 ASP A N 1
ATOM 1057 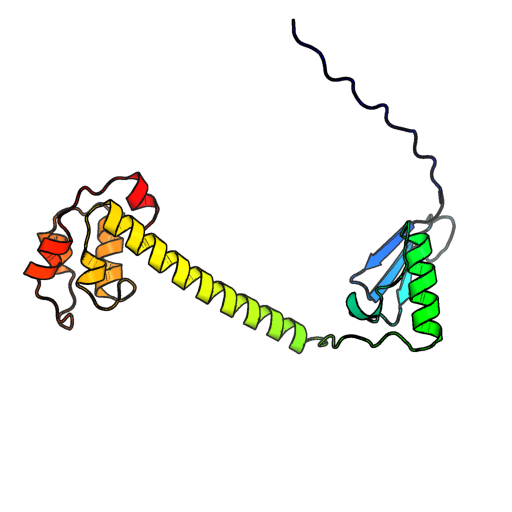C CA . ASP A 1 134 ? -2.929 -1.442 17.237 1.00 92.38 134 ASP A CA 1
ATOM 1058 C C . ASP A 1 134 ? -4.322 -1.767 16.687 1.00 92.38 134 ASP A C 1
ATOM 1060 O O . ASP A 1 134 ? -4.969 -2.736 17.095 1.00 92.38 134 ASP A O 1
ATOM 1064 N N . ILE A 1 135 ? -4.770 -0.952 15.731 1.00 94.06 135 ILE A N 1
ATOM 1065 C CA . ILE A 1 135 ? -6.059 -1.111 15.055 1.00 94.06 135 ILE A CA 1
ATOM 1066 C C . ILE A 1 135 ? -6.082 -2.322 14.111 1.00 94.06 135 ILE A C 1
ATOM 1068 O O . ILE A 1 135 ? -7.139 -2.907 13.888 1.00 94.06 135 ILE A O 1
ATOM 1072 N N . THR A 1 136 ? -4.914 -2.744 13.616 1.00 95.19 136 THR A N 1
ATOM 1073 C CA . THR A 1 136 ? -4.737 -3.951 12.793 1.00 95.19 136 THR A CA 1
ATOM 1074 C C . THR A 1 136 ? -4.445 -5.211 13.607 1.00 95.19 136 THR A C 1
ATOM 1076 O O . THR A 1 136 ? -4.386 -6.312 13.056 1.00 95.19 136 THR A O 1
ATOM 1079 N N . GLY A 1 137 ? -4.321 -5.074 14.929 1.00 93.38 137 GLY A N 1
ATOM 1080 C CA . GLY A 1 137 ? -4.140 -6.187 15.848 1.00 93.38 137 GLY A CA 1
ATOM 1081 C C . GLY A 1 137 ? -5.406 -7.034 16.008 1.00 93.38 137 GLY A C 1
ATOM 1082 O O . GLY A 1 137 ? -6.488 -6.692 15.528 1.00 93.38 137 GLY A O 1
ATOM 1083 N N . ALA A 1 138 ? -5.293 -8.144 16.743 1.00 93.38 138 ALA A N 1
ATOM 1084 C CA . ALA A 1 138 ? -6.386 -9.105 16.928 1.00 93.38 138 ALA A CA 1
ATOM 1085 C C . ALA A 1 138 ? -7.694 -8.467 17.437 1.00 93.38 138 ALA A C 1
ATOM 1087 O O . ALA A 1 138 ? -8.754 -8.713 16.864 1.00 93.38 138 ALA A O 1
ATOM 1088 N N . THR A 1 139 ? -7.627 -7.627 18.478 1.00 94.62 139 THR A N 1
ATOM 1089 C CA . THR A 1 139 ? -8.805 -6.918 19.009 1.00 94.62 139 THR A CA 1
ATOM 1090 C C . THR A 1 139 ? -9.388 -5.948 17.980 1.00 94.62 139 THR A C 1
ATOM 1092 O O . THR A 1 139 ? -10.584 -6.009 17.703 1.00 94.62 139 THR A O 1
ATOM 1095 N N . GLY A 1 140 ? -8.554 -5.086 17.385 1.00 95.31 140 GLY A N 1
ATOM 1096 C CA . GLY A 1 140 ? -9.001 -4.071 16.428 1.00 95.31 140 GLY A CA 1
ATOM 1097 C C . GLY A 1 140 ? -9.664 -4.682 15.197 1.00 95.31 140 GLY A C 1
ATOM 1098 O O . GLY A 1 140 ? -10.795 -4.329 14.872 1.00 95.31 140 GLY A O 1
ATOM 1099 N N . MET A 1 141 ? -9.033 -5.688 14.585 1.00 96.50 141 MET A N 1
ATOM 1100 C CA . MET A 1 141 ? -9.583 -6.356 13.404 1.00 96.50 141 MET A CA 1
ATOM 1101 C C . MET A 1 141 ? -10.837 -7.176 13.699 1.00 96.50 141 MET A C 1
ATOM 1103 O O . MET A 1 141 ? -11.701 -7.261 12.830 1.00 96.50 141 MET A O 1
ATOM 1107 N N . ARG A 1 142 ? -10.977 -7.778 14.890 1.00 96.81 142 ARG A N 1
ATOM 1108 C CA . ARG A 1 142 ? -12.228 -8.457 15.279 1.00 96.81 142 ARG A CA 1
ATOM 1109 C C . ARG A 1 142 ? -13.385 -7.468 15.370 1.00 96.81 142 ARG A C 1
ATOM 1111 O O . ARG A 1 142 ? -14.441 -7.731 14.804 1.00 96.81 142 ARG A O 1
ATOM 1118 N N . ILE A 1 143 ? -13.160 -6.333 16.031 1.00 96.81 143 ILE A N 1
ATOM 1119 C CA . ILE A 1 143 ? -14.160 -5.272 16.179 1.00 96.81 143 ILE A CA 1
ATOM 1120 C C . ILE A 1 143 ? -14.511 -4.674 14.812 1.00 96.81 143 ILE A C 1
ATOM 1122 O O . ILE A 1 143 ? -15.684 -4.633 14.463 1.00 96.81 143 ILE A O 1
ATOM 1126 N N . ILE A 1 144 ? -13.520 -4.287 13.999 1.00 96.81 144 ILE A N 1
ATOM 1127 C CA . ILE A 1 144 ? -13.760 -3.717 12.661 1.00 96.81 144 ILE A CA 1
ATOM 1128 C C . ILE A 1 144 ? -14.539 -4.692 11.779 1.00 96.81 144 ILE A C 1
ATOM 1130 O O . ILE A 1 144 ? -15.516 -4.298 11.152 1.00 96.81 144 ILE A O 1
ATOM 1134 N N . ARG A 1 145 ? -14.165 -5.977 11.756 1.00 97.69 145 ARG A N 1
ATOM 1135 C CA . ARG A 1 145 ? -14.895 -6.982 10.968 1.00 97.69 145 ARG A CA 1
ATOM 1136 C C . ARG A 1 145 ? -16.339 -7.144 11.433 1.00 97.69 145 ARG A C 1
ATOM 1138 O O . ARG A 1 145 ? -17.210 -7.301 10.587 1.00 97.69 145 ARG A O 1
ATOM 1145 N N . ALA A 1 146 ? -16.603 -7.089 12.738 1.00 97.62 146 ALA A N 1
ATOM 1146 C CA . ALA A 1 146 ? -17.967 -7.126 13.258 1.00 97.62 146 ALA A CA 1
ATOM 1147 C C . ALA A 1 146 ? -18.766 -5.876 12.856 1.00 97.62 146 ALA A C 1
ATOM 1149 O O . ALA A 1 146 ? -19.908 -5.994 12.416 1.00 97.62 146 ALA A O 1
ATOM 1150 N N . ILE A 1 147 ? -18.141 -4.695 12.901 1.00 97.12 147 ILE A N 1
ATOM 1151 C CA . ILE A 1 147 ? -18.734 -3.450 12.398 1.00 97.12 147 ILE A CA 1
ATOM 1152 C C . ILE A 1 147 ? -19.066 -3.588 10.901 1.00 97.12 147 ILE A C 1
ATOM 1154 O O . ILE A 1 147 ? -20.185 -3.298 10.480 1.00 97.12 147 ILE A O 1
ATOM 1158 N N . VAL A 1 148 ? -18.153 -4.097 10.078 1.00 96.50 148 VAL A N 1
ATOM 1159 C CA . VAL A 1 148 ? -18.428 -4.323 8.647 1.00 96.50 148 VAL A CA 1
ATOM 1160 C C . VAL A 1 148 ? -19.542 -5.362 8.442 1.00 96.50 148 VAL A C 1
ATOM 1162 O O . VAL A 1 148 ? -20.370 -5.198 7.552 1.00 96.50 148 VAL A O 1
ATOM 1165 N N . ALA A 1 149 ? -19.634 -6.378 9.304 1.00 97.12 149 ALA A N 1
ATOM 1166 C CA . ALA A 1 149 ? -20.703 -7.381 9.281 1.00 97.12 149 ALA A CA 1
ATOM 1167 C C . ALA A 1 149 ? -22.075 -6.864 9.765 1.00 97.12 149 ALA A C 1
ATOM 1169 O O . ALA A 1 149 ? -23.060 -7.594 9.676 1.00 97.12 149 ALA A O 1
ATOM 1170 N N . GLY A 1 150 ? -22.153 -5.621 10.250 1.00 96.38 150 GLY A N 1
ATOM 1171 C CA . GLY A 1 150 ? -23.404 -4.970 10.647 1.00 96.38 150 GLY A CA 1
ATOM 1172 C C . GLY A 1 150 ? -23.622 -4.833 12.154 1.00 96.38 150 GLY A C 1
ATOM 1173 O O . GLY A 1 150 ? -24.642 -4.281 12.548 1.00 96.38 150 GLY A O 1
ATOM 1174 N N . GLU A 1 151 ? -22.682 -5.263 12.999 1.00 97.38 151 GLU A N 1
ATOM 1175 C CA . GLU A 1 151 ? -22.808 -5.121 14.455 1.00 97.38 151 GLU A CA 1
ATOM 1176 C C . GLU A 1 151 ? -22.610 -3.663 14.899 1.00 97.38 151 GLU A C 1
ATOM 1178 O O . GLU A 1 151 ? -21.641 -3.004 14.511 1.00 97.38 151 GLU A O 1
ATOM 1183 N N . ARG A 1 152 ? -23.531 -3.144 15.711 1.00 96.00 152 ARG A N 1
ATOM 1184 C CA . ARG A 1 152 ? -23.572 -1.741 16.157 1.00 96.00 152 ARG A CA 1
ATOM 1185 C C . ARG A 1 152 ? -23.697 -1.600 17.668 1.00 96.00 152 ARG A C 1
ATOM 1187 O O . ARG A 1 152 ? -23.508 -0.493 18.166 1.00 96.00 152 ARG A O 1
ATOM 1194 N N . ASP A 1 153 ? -24.007 -2.679 18.381 1.00 97.00 153 ASP A N 1
ATOM 1195 C CA . ASP A 1 153 ? -24.121 -2.671 19.830 1.00 97.00 153 ASP A CA 1
ATOM 1196 C C . ASP A 1 153 ? -22.731 -2.510 20.484 1.00 97.00 153 ASP A C 1
ATOM 1198 O O . ASP A 1 153 ? -21.874 -3.395 20.346 1.00 97.00 153 ASP A O 1
ATOM 1202 N N . PRO A 1 154 ? -22.468 -1.398 21.202 1.00 96.12 154 PRO A N 1
ATOM 1203 C CA . PRO A 1 154 ? -21.167 -1.155 21.819 1.00 96.12 154 PRO A CA 1
ATOM 1204 C C . PRO A 1 154 ? -20.787 -2.213 22.856 1.00 96.12 154 PRO A C 1
ATOM 1206 O O . PRO A 1 154 ? -19.600 -2.507 23.007 1.00 96.12 154 PRO A O 1
ATOM 1209 N N . ASP A 1 155 ? -21.764 -2.786 23.560 1.00 96.19 155 ASP A N 1
ATOM 1210 C CA . ASP A 1 155 ? -21.535 -3.814 24.574 1.00 96.19 155 ASP A CA 1
ATOM 1211 C C . ASP A 1 155 ? -21.048 -5.121 23.928 1.00 96.19 155 ASP A C 1
ATOM 1213 O O . ASP A 1 155 ? -20.005 -5.668 24.313 1.00 96.19 155 ASP A O 1
ATOM 1217 N N . THR A 1 156 ? -21.720 -5.562 22.862 1.00 96.44 156 THR A N 1
ATOM 1218 C CA . THR A 1 156 ? -21.282 -6.705 22.049 1.00 96.44 156 THR A CA 1
ATOM 1219 C C . THR A 1 156 ? -19.896 -6.474 21.448 1.00 96.44 156 THR A C 1
ATOM 1221 O O . THR A 1 156 ? -19.022 -7.337 21.566 1.00 96.44 156 THR A O 1
ATOM 1224 N N . LEU A 1 157 ? -19.636 -5.301 20.866 1.00 96.88 157 LEU A N 1
ATOM 1225 C CA . LEU A 1 157 ? -18.331 -4.995 20.272 1.00 96.88 157 LEU A CA 1
ATOM 1226 C C . LEU A 1 157 ? -17.206 -4.949 21.321 1.00 96.88 157 LEU A C 1
ATOM 1228 O O . LEU A 1 157 ? -16.114 -5.472 21.080 1.00 96.88 157 LEU A O 1
ATOM 1232 N N . ALA A 1 158 ? -17.459 -4.382 22.503 1.00 96.06 158 ALA A N 1
ATOM 1233 C CA . ALA A 1 158 ? -16.485 -4.341 23.591 1.00 96.06 158 ALA A CA 1
ATOM 1234 C C . ALA A 1 158 ? -16.146 -5.740 24.132 1.00 96.06 158 ALA A C 1
ATOM 1236 O O . ALA A 1 158 ? -15.015 -5.973 24.573 1.00 96.06 158 ALA A O 1
ATOM 1237 N N . SER A 1 159 ? -17.077 -6.696 24.032 1.00 95.50 159 SER A N 1
ATOM 1238 C CA . SER A 1 159 ? -16.840 -8.095 24.411 1.00 95.50 159 SER A CA 1
ATOM 1239 C C . SER A 1 159 ? -15.781 -8.793 23.544 1.00 95.50 159 SER A C 1
ATOM 1241 O O . SER A 1 159 ? -15.145 -9.751 23.986 1.00 95.50 159 SER A O 1
ATOM 1243 N N . TYR A 1 160 ? -15.521 -8.295 22.327 1.00 94.88 160 TYR A N 1
ATOM 1244 C CA . TYR A 1 160 ? -14.504 -8.855 21.430 1.00 94.88 160 TYR A CA 1
ATOM 1245 C C . TYR A 1 160 ? -13.065 -8.508 21.811 1.00 94.88 160 TYR A C 1
ATOM 1247 O O . TYR A 1 160 ? -12.123 -9.029 21.202 1.00 94.88 160 TYR A O 1
ATOM 1255 N N . ARG A 1 161 ? -12.881 -7.661 22.824 1.00 92.75 161 ARG A N 1
ATOM 1256 C CA . ARG A 1 161 ? -11.580 -7.309 23.384 1.00 92.75 161 ARG A CA 1
ATOM 1257 C C . ARG A 1 161 ? -10.844 -8.549 23.911 1.00 92.75 161 ARG A C 1
ATOM 1259 O O . ARG A 1 161 ? -11.356 -9.268 24.764 1.00 92.75 161 ARG A O 1
ATOM 1266 N N . ASP A 1 162 ? -9.608 -8.768 23.455 1.00 92.62 162 ASP A N 1
ATOM 1267 C CA . ASP A 1 162 ? -8.712 -9.782 24.037 1.00 92.62 162 ASP A CA 1
ATOM 1268 C C . ASP A 1 162 ? -8.364 -9.433 25.495 1.00 92.62 162 ASP A C 1
ATOM 1270 O O . ASP A 1 162 ? -8.214 -8.260 25.847 1.00 92.62 162 ASP A O 1
ATOM 1274 N N . ILE A 1 163 ? -8.184 -10.449 26.341 1.00 87.94 163 ILE A N 1
ATOM 1275 C CA . ILE A 1 163 ? -7.842 -10.279 27.761 1.00 87.94 163 ILE A CA 1
ATOM 1276 C C . ILE A 1 163 ? -6.524 -9.515 27.983 1.00 87.94 163 ILE A C 1
ATOM 1278 O O . ILE A 1 163 ? -6.346 -8.889 29.023 1.00 87.94 163 ILE A O 1
ATOM 1282 N N . ARG A 1 164 ? -5.613 -9.529 27.001 1.00 88.56 164 ARG A N 1
ATOM 1283 C CA . ARG A 1 164 ? -4.331 -8.804 27.034 1.00 88.56 164 ARG A CA 1
ATOM 1284 C C . ARG A 1 164 ? -4.451 -7.329 26.650 1.00 88.56 164 ARG A C 1
ATOM 1286 O O . ARG A 1 164 ? -3.460 -6.606 26.695 1.00 88.56 164 ARG A O 1
ATOM 1293 N N . CYS A 1 165 ? -5.631 -6.865 26.243 1.00 88.50 165 CYS A N 1
ATOM 1294 C CA . CYS A 1 165 ? -5.850 -5.450 25.986 1.00 88.50 165 CYS A CA 1
ATOM 1295 C C . CYS A 1 165 ? -5.823 -4.675 27.310 1.00 88.50 165 CYS A C 1
ATOM 1297 O O . CYS A 1 165 ? -6.655 -4.906 28.185 1.00 88.50 165 CYS A O 1
ATOM 1299 N N . HIS A 1 166 ? -4.878 -3.741 27.439 1.00 88.38 166 HIS A N 1
ATOM 1300 C CA . HIS A 1 166 ? -4.732 -2.915 28.639 1.00 88.38 166 HIS A CA 1
ATOM 1301 C C . HIS A 1 166 ? -5.964 -2.054 28.932 1.00 88.38 166 HIS A C 1
ATOM 1303 O O . HIS A 1 166 ? -6.317 -1.854 30.093 1.00 88.38 166 HIS A O 1
ATOM 1309 N N . SER A 1 167 ? -6.625 -1.551 27.890 1.00 91.81 167 SER A N 1
ATOM 1310 C CA . SER A 1 167 ? -7.809 -0.710 28.038 1.00 91.81 167 SER A CA 1
ATOM 1311 C C . SER A 1 167 ? -8.990 -1.518 28.559 1.00 91.81 167 SER A C 1
ATOM 1313 O O . SER A 1 167 ? -9.263 -2.624 28.088 1.00 91.81 167 SER A O 1
ATOM 1315 N N . SER A 1 168 ? -9.700 -0.967 29.546 1.00 93.69 168 SER A N 1
ATOM 1316 C CA . SER A 1 168 ? -10.860 -1.623 30.152 1.00 93.69 168 SER A CA 1
ATOM 1317 C C . SER A 1 168 ? -11.983 -1.851 29.126 1.00 93.69 168 SER A C 1
ATOM 1319 O O . SER A 1 168 ? -12.070 -1.134 28.127 1.00 93.69 168 SER A O 1
ATOM 1321 N N . ALA A 1 169 ? -12.853 -2.835 29.371 1.00 94.06 169 ALA A N 1
ATOM 1322 C CA . ALA A 1 169 ? -14.004 -3.091 28.505 1.00 94.06 169 ALA A CA 1
ATOM 1323 C C . ALA A 1 169 ? -14.918 -1.857 28.422 1.00 94.06 169 ALA A C 1
ATOM 1325 O O . ALA A 1 169 ? -15.362 -1.507 27.336 1.00 94.06 169 ALA A O 1
ATOM 1326 N N . GLU A 1 170 ? -15.096 -1.137 29.535 1.00 95.19 170 GLU A N 1
ATOM 1327 C CA . GLU A 1 170 ? -15.877 0.103 29.562 1.00 95.19 170 GLU A CA 1
ATOM 1328 C C . GLU A 1 170 ? -15.236 1.203 28.707 1.00 95.19 170 GLU A C 1
ATOM 1330 O O . GLU A 1 170 ? -15.919 1.861 27.931 1.00 95.19 170 GLU A O 1
ATOM 1335 N N . THR A 1 171 ? -13.911 1.375 28.768 1.00 95.94 171 THR A N 1
ATOM 1336 C CA . THR A 1 171 ? -13.201 2.350 27.919 1.00 95.94 171 THR A CA 1
ATOM 1337 C C . THR A 1 171 ? -13.365 2.024 26.435 1.00 95.94 171 THR A C 1
ATOM 1339 O O . THR A 1 171 ? -13.598 2.917 25.623 1.00 95.94 171 THR A O 1
ATOM 1342 N N . VAL A 1 172 ? -13.261 0.740 26.080 1.00 95.44 172 VAL A N 1
ATOM 1343 C CA . VAL A 1 172 ? -13.477 0.263 24.708 1.00 95.44 172 VAL A CA 1
ATOM 1344 C C . VAL A 1 172 ? -14.918 0.523 24.270 1.00 95.44 172 VAL A C 1
ATOM 1346 O O . VAL A 1 172 ? -15.124 1.058 23.185 1.00 95.44 172 VAL A O 1
ATOM 1349 N N . ARG A 1 173 ? -15.899 0.224 25.127 1.00 97.44 173 ARG A N 1
ATOM 1350 C CA . ARG A 1 173 ? -17.323 0.470 24.879 1.00 97.44 173 ARG A CA 1
ATOM 1351 C C . ARG A 1 173 ? -17.604 1.942 24.585 1.00 97.44 173 ARG A C 1
ATOM 1353 O O . ARG A 1 173 ? -18.199 2.249 23.558 1.00 97.44 173 ARG A O 1
ATOM 1360 N N . GLN A 1 174 ? -17.118 2.852 25.432 1.00 97.25 174 GLN A N 1
ATOM 1361 C CA . GLN A 1 174 ? -17.288 4.299 25.237 1.00 97.25 174 GLN A CA 1
ATOM 1362 C C . GLN A 1 174 ? -16.704 4.777 23.903 1.00 97.25 174 GLN A C 1
ATOM 1364 O O . GLN A 1 174 ? -17.303 5.599 23.214 1.00 97.25 174 GLN A O 1
ATOM 1369 N N . ALA A 1 175 ? -15.562 4.223 23.493 1.00 96.94 175 ALA A N 1
ATOM 1370 C CA . ALA A 1 175 ? -14.915 4.566 22.230 1.00 96.94 175 ALA A CA 1
ATOM 1371 C C . ALA A 1 175 ? -15.637 4.025 20.981 1.00 96.94 175 ALA A C 1
ATOM 1373 O O . ALA A 1 175 ? -15.266 4.383 19.862 1.00 96.94 175 ALA A O 1
ATOM 1374 N N . LEU A 1 176 ? -16.648 3.173 21.159 1.00 97.19 176 LEU A N 1
ATOM 1375 C CA . LEU A 1 176 ? -17.463 2.586 20.093 1.00 97.19 176 LEU A CA 1
ATOM 1376 C C . L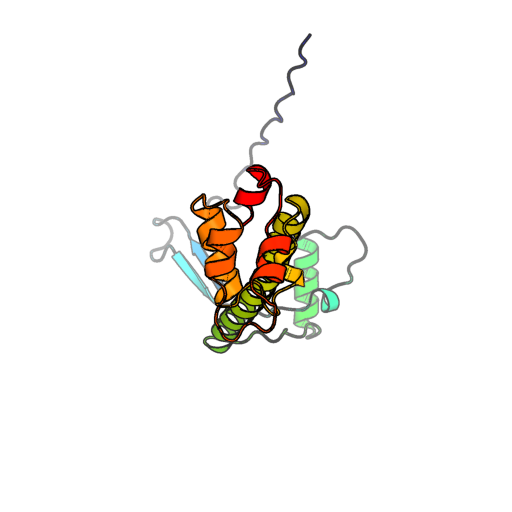EU A 1 176 ? -18.851 3.238 19.984 1.00 97.19 176 LEU A C 1
ATOM 1378 O O . LEU A 1 176 ? -19.673 2.817 19.170 1.00 97.19 176 LEU A O 1
ATOM 1382 N N . ILE A 1 177 ? -19.120 4.289 20.762 1.00 96.50 177 ILE A N 1
ATOM 1383 C CA . ILE A 1 177 ? -20.349 5.077 20.647 1.00 96.50 177 ILE A CA 1
ATOM 1384 C C . ILE A 1 177 ? -20.191 6.086 19.503 1.00 96.50 177 ILE A C 1
ATOM 1386 O O . ILE A 1 177 ? -19.485 7.089 19.620 1.00 96.50 177 ILE A O 1
ATOM 1390 N N . GLY A 1 178 ? -20.877 5.835 18.389 1.00 95.75 178 GLY A N 1
ATOM 1391 C CA . GLY A 1 178 ? -20.782 6.648 17.179 1.00 95.75 178 GLY A CA 1
ATOM 1392 C C . GLY A 1 178 ? -22.017 6.555 16.287 1.00 95.75 178 GLY A C 1
ATOM 1393 O O . GLY A 1 178 ? -23.034 5.981 16.665 1.00 95.75 178 GLY A O 1
ATOM 1394 N N . ASN A 1 179 ? -21.932 7.151 15.097 1.00 95.94 179 ASN A N 1
ATOM 1395 C CA . ASN A 1 179 ? -23.064 7.291 14.169 1.00 95.94 179 ASN A CA 1
ATOM 1396 C C . ASN A 1 179 ? -23.074 6.277 13.009 1.00 95.94 179 ASN A C 1
ATOM 1398 O O . ASN A 1 179 ? -24.074 6.199 12.304 1.00 95.94 179 ASN A O 1
ATOM 1402 N N . TYR A 1 180 ? -21.993 5.511 12.814 1.00 96.50 180 TYR A N 1
ATOM 1403 C CA . TYR A 1 180 ? -21.909 4.390 11.864 1.00 96.50 180 TYR A CA 1
ATOM 1404 C C . TYR A 1 180 ? -22.402 4.688 10.431 1.00 96.50 180 TYR A C 1
ATOM 1406 O O . TYR A 1 180 ? -23.074 3.867 9.809 1.00 96.50 180 TYR A O 1
ATOM 1414 N N . ARG A 1 181 ? -22.057 5.867 9.905 1.00 95.94 181 ARG A N 1
ATOM 1415 C CA . ARG A 1 181 ? -22.406 6.315 8.546 1.00 95.94 181 ARG A CA 1
ATOM 1416 C C . ARG A 1 181 ? -21.893 5.367 7.450 1.00 95.94 181 ARG A C 1
ATOM 1418 O O . ARG A 1 181 ? -20.703 5.047 7.410 1.00 95.94 181 ARG A O 1
ATOM 1425 N N . GLU A 1 182 ? -22.773 4.968 6.532 1.00 95.19 182 GLU A N 1
ATOM 1426 C CA . GLU A 1 182 ? -22.508 3.967 5.483 1.00 95.19 182 GLU A CA 1
ATOM 1427 C C . GLU A 1 182 ? -21.336 4.331 4.564 1.00 95.19 182 GLU A C 1
ATOM 1429 O O . GLU A 1 182 ? -20.507 3.481 4.236 1.00 95.19 182 GLU A O 1
ATOM 1434 N N . GLU A 1 183 ? -21.203 5.606 4.204 1.00 95.69 183 GLU A N 1
ATOM 1435 C CA . GLU A 1 183 ? -20.125 6.097 3.346 1.00 95.69 183 GLU A CA 1
ATOM 1436 C C . GLU A 1 183 ? -18.732 5.941 3.975 1.00 95.69 183 GLU A C 1
ATOM 1438 O O . GLU A 1 183 ? -17.734 5.851 3.260 1.00 95.69 183 GLU A O 1
ATOM 1443 N N . HIS A 1 184 ? -18.652 5.904 5.307 1.00 96.62 184 HIS A N 1
ATOM 1444 C CA . HIS A 1 184 ? -17.405 5.696 6.039 1.00 96.62 184 HIS A CA 1
ATOM 1445 C C . HIS A 1 184 ? -17.178 4.218 6.357 1.00 96.62 184 HIS A C 1
ATOM 1447 O O . HIS A 1 184 ? -16.033 3.777 6.365 1.00 96.62 184 HIS A O 1
ATOM 1453 N N . LEU A 1 185 ? -18.246 3.435 6.534 1.00 95.44 185 LEU A N 1
ATOM 1454 C CA . LEU A 1 185 ? -18.158 1.979 6.661 1.00 95.44 185 LEU A CA 1
ATOM 1455 C C . LEU A 1 185 ? -17.561 1.320 5.415 1.00 95.44 185 LEU A C 1
ATOM 1457 O O . LEU A 1 185 ? -16.791 0.380 5.548 1.00 95.44 185 LEU A O 1
ATOM 1461 N N . PHE A 1 186 ? -17.852 1.840 4.219 1.00 93.81 186 PHE A N 1
ATOM 1462 C CA . PHE A 1 186 ? -17.258 1.348 2.969 1.00 93.81 186 PHE A CA 1
ATOM 1463 C C . PHE A 1 186 ? -15.723 1.481 2.919 1.00 93.81 186 PHE A C 1
ATOM 1465 O O . PHE A 1 186 ? -15.063 0.799 2.139 1.00 93.81 186 PHE A O 1
ATOM 1472 N N . ALA A 1 187 ? -15.146 2.376 3.725 1.00 91.06 187 ALA A N 1
ATOM 1473 C CA . ALA A 1 187 ? -13.705 2.606 3.775 1.00 91.06 187 ALA A CA 1
ATOM 1474 C C . ALA A 1 187 ? -12.960 1.699 4.779 1.00 91.06 187 ALA A C 1
ATOM 1476 O O . ALA A 1 187 ? -11.735 1.818 4.879 1.00 91.06 187 ALA A O 1
ATOM 1477 N N . LEU A 1 188 ? -13.680 0.845 5.523 1.00 91.25 188 LEU A N 1
ATOM 1478 C CA . LEU A 1 188 ? -13.144 -0.140 6.473 1.00 91.25 188 LEU A CA 1
ATOM 1479 C C . LEU A 1 188 ? -12.973 -1.518 5.823 1.00 91.25 188 LEU A C 1
ATOM 1481 O O . LEU A 1 188 ? -11.942 -2.163 6.119 1.00 91.25 188 LEU A O 1
#

Radius of gyration: 31.16 Å; chains: 1; bounding box: 62×44×82 Å

Secondary structure (DSSP, 8-state):
-----PPPP------SSTTEEEEEETTTEEEEEE-TTT-SS-EEEEE-----B-TTTS----S---HHHHHHHHHHHHHTT--PBPP---THHHHHHHHHHHHHHHHHHHHHHHHHHHHHHHHTT--HHHHSS-TTSHHHHHHHHHHHTT---HHHHHHT--TT-SS-HHHHHHTT-S---HHHHTT-